Protein 6VC5 (pdb70)

Radius of gyration: 18.64 Å; Cα contacts (8 Å, |Δi|>4): 597; chains: 1; bounding box: 45×49×46 Å

Nearest PDB structures (foldseek):
  6vc5-assembly1_A  TM=1.003E+00  e=6.326E-63  Komagataeibacter sucrofermentans
  1wzz-assembly1_A  TM=9.875E-01  e=2.042E-48  Komagataeibacter xylinus
  5czl-assembly1_A  TM=9.657E-01  e=2.076E-29  Raoultella ornithinolytica
  5gy3-assembly1_A  TM=9.559E-01  e=5.894E-28  Klebsiella pneumoniae
  3vw5-assembly3_C  TM=6.347E-01  e=3.634E-05  Ruminococcus albus

Secondary structure (DSSP, 8-state):
-HHHHHHHHHHHHB-TTS-B--GGGTTEEEHHHHHHHHHHHHHHT-HHHHHHHHHHHHHHTB-SSSS-BBSEEETTSSSTT----B-HHHHHHHHHHHHHHHHHTT-HHHHHHHHHHHHHHHHHSEEEETTEEEE-S-SSSSB-SSEEEE-GGG--HHHHHHHHHHH--HHHHHHHHHHHHHHHHS-BTTTTB--SSEEEETTT--EEEPTTS-SEE-TTTTHHHHHHHHTT---HHHHHHHHHHHHHH-TT--BS-EETTT--B-SSBPPHHHHHHHHHTT-TT-----GGG-SSHHHHHHHHHHHHHH-TT-----

Foldseek 3Di:
DLLVQLVLLCVQANDLQQFGAWPVRRFKGFLQRLLLQLQSCLVNVPVSNNVNNVVVQCVPFADPPAGFGQTMQGHPDVVRSPGNKGFLLSLLSNLVSLLSNCQVVVPVVSPVSSLRSLVCQLVQQWDDAPPAIEGARINPDADDPWKGKHQLLSPLPVSLVVNCVSPVDCVSVRHNVRSLVCQQPQFFAPLRAHWRMKMATRVPRDIDQDPDDQQKCALRRLNNLVSCLLNVNQDPVNLVSLQVQDAVQALVAAFRIARRPPGDTDPHGHWQLSLLSSCSRHYPHHPHDGLVPGPTDSSSSSSSSSVVSVPPVVDDRD

Organism: NCBI:txid1053551

InterPro domains:
  IPR002037 Glycoside hydrolase, family 8 [PF01270] (20-335)
  IPR002037 Glycoside hydrolase, family 8 [PR00735] (53-66)
  IPR002037 Glycoside hydrolase, family 8 [PR00735] (111-129)
  IPR002037 Glycoside hydrolase, family 8 [PR00735] (175-192)
  IPR002037 Glycoside hydrolase, family 8 [PR00735] (215-226)
  IPR002037 Glycoside hydrolase, family 8 [PR00735] (241-250)
  IPR002037 Glycoside hydrolase, family 8 [PR00735] (322-336)
  IPR008928 Six-hairpin glycosidase superfamily [SSF48208] (24-336)
  IPR012341 Six-hairpin glycosidase-like superfamily [G3DSA:1.50.10.10] (18-338)

Solvent-accessible surface area: 13271 Å² total; per-residue (Å²): 76,32,50,105,15,4,37,46,0,87,124,85,4,45,72,118,90,0,19,3,22,37,98,74,58,81,29,26,1,55,1,51,5,0,0,3,0,0,0,0,0,0,8,22,32,29,55,80,6,0,68,55,0,4,64,24,0,109,98,49,3,50,42,209,142,42,13,3,0,2,77,65,43,52,64,79,84,192,84,45,13,50,72,123,30,5,18,0,10,0,0,0,1,0,0,1,0,0,0,28,0,3,45,80,42,176,74,84,67,5,31,84,34,0,62,73,0,0,39,25,0,18,153,72,6,20,77,89,3,59,91,17,12,0,2,13,2,3,67,105,68,30,71,80,164,51,44,0,16,0,1,2,7,30,3,0,0,9,0,0,66,19,0,82,74,42,67,52,59,73,80,2,71,96,0,20,31,14,0,58,103,0,3,48,123,0,38,43,42,124,46,108,1,0,1,10,26,0,14,0,46,47,123,99,43,60,28,54,26,5,187,73,90,74,44,66,4,9,80,41,0,0,18,3,0,0,4,2,34,34,6,170,34,33,66,116,111,9,73,39,16,5,23,140,3,2,69,116,48,23,53,108,34,8,5,0,37,1,22,10,93,106,20,48,65,0,123,113,80,20,22,42,0,3,55,0,0,0,20,41,1,33,10,75,108,72,162,8,25,42,1,86,137,18,87,69,36,52,0,0,1,0,3,0,0,0,8,11,21,80,36,141,73,92,86,161,42,118

Structure (mmCIF, N/CA/C/O backbone):
data_6VC5
#
_entry.id   6VC5
#
_cell.length_a   120.520
_cell.length_b   120.520
_cell.length_c   47.588
_cell.angle_alpha   90.000
_cell.angle_beta   90.000
_cell.angle_gamma   90.000
#
_symmetry.space_group_name_H-M   'I 4'
#
loop_
_entity.id
_entity.type
_entity.pdbx_description
1 polymer Endoglucanase
2 non-polymer GLYCEROL
3 water water
#
loop_
_atom_site.group_PDB
_atom_site.id
_atom_site.type_symbol
_atom_site.label_atom_id
_atom_site.label_alt_id
_atom_site.label_comp_id
_atom_site.label_asym_id
_atom_site.label_entity_id
_atom_site.label_seq_id
_atom_site.pdbx_PDB_ins_code
_atom_site.Cartn_x
_atom_site.Cartn_y
_atom_site.Cartn_z
_atom_site.occupancy
_atom_site.B_iso_or_equiv
_atom_site.auth_seq_id
_atom_site.auth_comp_id
_atom_site.auth_asym_id
_atom_site.auth_atom_id
_atom_site.pdbx_PDB_model_num
ATOM 1 N N . ALA A 1 3 ? 27.899 3.635 42.191 1.00 30.48 0 ALA A N 1
ATOM 2 C CA . ALA A 1 3 ? 27.897 2.438 41.352 1.00 28.56 0 ALA A CA 1
ATOM 3 C C . ALA A 1 3 ? 27.124 2.695 40.060 1.00 26.48 0 ALA A C 1
ATOM 4 O O . ALA A 1 3 ? 26.079 3.349 40.067 1.00 28.65 0 ALA A O 1
ATOM 6 N N . ILE A 1 4 ? 27.643 2.167 38.950 1.00 24.04 1 ILE A N 1
ATOM 7 C CA . ILE A 1 4 ? 27.202 2.628 37.633 1.00 21.26 1 ILE A CA 1
ATOM 8 C C . ILE A 1 4 ? 25.734 2.303 37.391 1.00 20.47 1 ILE A C 1
ATOM 9 O O . ILE A 1 4 ? 24.984 3.131 36.861 1.00 20.68 1 ILE A O 1
ATOM 14 N N . ALA A 1 5 ? 25.301 1.097 37.758 1.00 19.82 2 ALA A N 1
ATOM 15 C CA . ALA A 1 5 ? 23.908 0.737 37.521 1.00 20.67 2 ALA A CA 1
ATOM 16 C C . ALA A 1 5 ? 22.957 1.682 38.252 1.00 19.12 2 ALA A C 1
ATOM 17 O O . ALA A 1 5 ? 21.902 2.052 37.720 1.00 18.70 2 ALA A O 1
ATOM 19 N N . GLN A 1 6 ? 23.317 2.107 39.464 1.00 19.70 3 GLN A N 1
ATOM 20 C CA . GLN A 1 6 ? 22.422 2.995 40.199 1.00 20.91 3 GLN A CA 1
ATOM 21 C C . GLN A 1 6 ? 22.436 4.409 39.631 1.00 19.26 3 GLN A C 1
ATOM 22 O O . GLN A 1 6 ? 21.395 5.077 39.597 1.00 20.61 3 GLN A O 1
ATOM 28 N N . GLN A 1 7 ? 23.602 4.887 39.187 1.00 16.99 4 GLN A N 1
ATOM 29 C CA . GLN A 1 7 ? 23.651 6.203 38.554 1.00 16.64 4 GLN A CA 1
ATOM 30 C C . GLN A 1 7 ? 22.928 6.201 37.208 1.00 14.04 4 GLN A C 1
ATOM 31 O O . GLN A 1 7 ? 22.236 7.171 36.869 1.00 13.92 4 GLN A O 1
ATOM 37 N N . TRP A 1 8 ? 23.070 5.121 36.429 1.00 12.17 5 TRP A N 1
ATOM 38 C CA . TRP A 1 8 ? 22.322 5.017 35.178 1.00 11.80 5 TRP A CA 1
ATOM 39 C C . TRP A 1 8 ? 20.816 5.058 35.421 1.00 13.60 5 TRP A C 1
ATOM 40 O O . TRP A 1 8 ? 20.080 5.707 34.672 1.00 15.64 5 TRP A O 1
ATOM 51 N N . ALA A 1 9 ? 20.341 4.393 36.478 1.00 14.51 6 ALA A N 1
ATOM 52 C CA . ALA A 1 9 ? 18.908 4.403 36.768 1.00 15.24 6 ALA A CA 1
ATOM 53 C C . ALA A 1 9 ? 18.382 5.823 36.969 1.00 15.44 6 ALA A C 1
ATOM 54 O O . ALA A 1 9 ? 17.267 6.147 36.542 1.00 15.10 6 ALA A O 1
ATOM 56 N N . ILE A 1 10 ? 19.166 6.683 37.621 1.00 13.95 7 ILE A N 1
ATOM 57 C CA . ILE A 1 10 ? 18.782 8.085 37.773 1.00 14.20 7 ILE A CA 1
ATOM 58 C C . ILE A 1 10 ? 18.781 8.800 36.425 1.00 12.96 7 ILE A C 1
ATOM 59 O O . ILE A 1 10 ? 17.826 9.513 36.084 1.00 14.57 7 ILE A O 1
ATOM 64 N N . PHE A 1 11 ? 19.871 8.656 35.655 1.00 12.63 8 PHE A N 1
ATOM 65 C CA . PHE A 1 11 ? 19.939 9.265 34.329 1.00 11.09 8 PHE A CA 1
ATOM 66 C C . PHE A 1 11 ? 18.766 8.816 33.473 1.00 11.13 8 PHE A C 1
ATOM 67 O O . PHE A 1 11 ? 18.093 9.638 32.837 1.00 12.86 8 PHE A O 1
ATOM 75 N N . ARG A 1 12 ? 18.496 7.511 33.479 1.00 10.60 9 ARG A N 1
ATOM 76 C CA . ARG A 1 12 ? 17.427 6.952 32.658 1.00 12.08 9 ARG A CA 1
ATOM 77 C C . ARG A 1 12 ? 16.069 7.509 33.065 1.00 12.96 9 ARG A C 1
ATOM 78 O O . ARG A 1 12 ? 15.243 7.851 32.207 1.00 13.29 9 ARG A O 1
ATOM 86 N N . ASP A 1 13 ? 15.820 7.617 34.370 1.00 14.67 10 ASP A N 1
ATOM 87 C CA . ASP A 1 13 ? 14.539 8.149 34.827 1.00 16.29 10 ASP A CA 1
ATOM 88 C C . ASP A 1 13 ? 14.324 9.577 34.331 1.00 17.03 10 ASP A C 1
ATOM 89 O O . ASP A 1 13 ? 13.194 9.967 34.010 1.00 18.10 10 ASP A O 1
ATOM 94 N N . LYS A 1 14 ? 15.399 10.367 34.246 1.00 15.69 11 LYS A N 1
ATOM 95 C CA . LYS A 1 14 ? 15.268 11.781 33.909 1.00 15.63 11 LYS A CA 1
ATOM 96 C C . LYS A 1 14 ? 15.191 12.019 32.402 1.00 14.33 11 LYS A C 1
ATOM 97 O O . LYS A 1 14 ? 14.421 12.877 31.951 1.00 15.80 11 LYS A O 1
ATOM 103 N N . TYR A 1 15 ? 15.967 11.273 31.604 1.00 12.58 12 TYR A N 1
ATOM 104 C CA . TYR A 1 15 ? 16.201 11.650 30.218 1.00 12.04 12 TYR A CA 1
ATOM 105 C C . TYR A 1 15 ? 15.848 10.595 29.185 1.00 10.77 12 TYR A C 1
ATOM 106 O O . TYR A 1 15 ? 15.836 10.924 27.993 1.00 12.36 12 TYR A O 1
ATOM 115 N N . PHE A 1 16 ? 15.574 9.356 29.586 1.00 11.84 13 PHE A N 1
ATOM 116 C CA . PHE A 1 16 ? 15.248 8.283 28.655 1.00 11.76 13 PHE A CA 1
ATOM 117 C C . PHE A 1 16 ? 13.742 8.207 28.424 1.00 10.59 13 PHE A C 1
ATOM 118 O O . PHE A 1 16 ? 12.944 8.317 29.361 1.00 12.31 13 PHE A O 1
ATOM 126 N N . HIS A 1 17 ? 13.358 8.007 27.166 1.00 11.25 14 HIS A N 1
ATOM 127 C CA . HIS A 1 17 ? 11.972 7.799 26.791 1.00 13.72 14 HIS A CA 1
ATOM 128 C C . HIS A 1 17 ? 11.800 6.419 26.163 1.00 13.93 14 HIS A C 1
ATOM 129 O O . HIS A 1 17 ? 12.735 5.883 25.550 1.00 12.98 14 HIS A O 1
ATOM 136 N N . PRO A 1 18 ? 10.617 5.815 26.310 1.00 14.63 15 PRO A N 1
ATOM 137 C CA . PRO A 1 18 ? 10.438 4.416 25.883 1.00 14.73 15 PRO A CA 1
ATOM 138 C C . PRO A 1 18 ? 10.659 4.167 24.400 1.00 15.04 15 PRO A C 1
ATOM 139 O O . PRO A 1 18 ? 10.936 3.019 24.026 1.00 17.06 15 PRO A O 1
ATOM 143 N N . ASN A 1 19 ? 10.537 5.185 23.542 1.00 13.03 16 ASN A N 1
ATOM 144 C CA . ASN A 1 19 ? 10.857 5.014 22.127 1.00 11.68 16 ASN A CA 1
ATOM 145 C C . ASN A 1 19 ? 12.354 4.974 21.845 1.00 11.03 16 ASN A C 1
ATOM 146 O O . ASN A 1 19 ? 12.737 4.731 20.689 1.00 12.19 16 ASN A O 1
ATOM 151 N N . GLY A 1 20 ? 13.200 5.161 22.859 1.00 10.41 17 GLY A N 1
ATOM 152 C CA . GLY A 1 20 ? 14.631 5.127 22.660 1.00 9.88 17 GLY A CA 1
ATOM 153 C C . GLY A 1 20 ? 15.298 6.482 22.599 1.00 8.30 17 GLY A C 1
ATOM 154 O O . GLY A 1 20 ? 16.529 6.532 22.508 1.00 11.19 17 GLY A O 1
ATOM 155 N N . ARG A 1 21 ? 14.535 7.578 22.651 1.00 7.83 18 ARG A N 1
ATOM 156 C CA . ARG A 1 21 ? 15.129 8.908 22.581 1.00 8.84 18 ARG A CA 1
ATOM 157 C C . ARG A 1 21 ? 15.723 9.317 23.923 1.00 9.32 18 ARG A C 1
ATOM 158 O O . ARG A 1 21 ? 15.151 9.064 24.986 1.00 9.13 18 ARG A O 1
ATOM 166 N N . ILE A 1 22 ? 16.880 9.963 23.863 1.00 8.62 19 ILE A N 1
ATOM 167 C CA . ILE A 1 22 ? 17.459 10.652 25.009 1.00 7.63 19 ILE A CA 1
ATOM 168 C C . ILE A 1 22 ? 17.165 12.128 24.794 1.00 8.36 19 ILE A C 1
ATOM 169 O O . ILE A 1 22 ? 17.486 12.673 23.731 1.00 9.80 19 ILE A O 1
ATOM 174 N N . ILE A 1 23 ? 16.517 12.770 25.770 1.00 8.28 20 ILE A N 1
ATOM 175 C CA . ILE A 1 23 ? 16.083 14.158 25.627 1.00 9.48 20 ILE A CA 1
ATOM 176 C C . ILE A 1 23 ? 16.413 14.919 26.904 1.00 11.25 20 ILE A C 1
ATOM 177 O O . ILE A 1 23 ? 16.031 14.496 27.999 1.00 12.08 20 ILE A O 1
ATOM 182 N N . ASP A 1 24 ? 17.119 16.039 26.755 1.00 12.44 21 ASP A N 1
ATOM 183 C CA . ASP A 1 24 ? 17.369 16.962 27.855 1.00 15.03 21 ASP A CA 1
ATOM 184 C C . ASP A 1 24 ? 16.082 17.707 28.171 1.00 17.51 21 ASP A C 1
ATOM 185 O O . ASP A 1 24 ? 15.490 18.336 27.290 1.00 18.23 21 ASP A O 1
ATOM 190 N N . THR A 1 25 ? 15.665 17.654 29.439 1.00 18.88 22 THR A N 1
ATOM 191 C CA . THR A 1 25 ? 14.410 18.287 29.836 1.00 21.93 22 THR A CA 1
ATOM 192 C C . THR A 1 25 ? 14.431 19.796 29.611 1.00 23.85 22 THR A C 1
ATOM 193 O O . THR A 1 25 ? 13.372 20.407 29.419 1.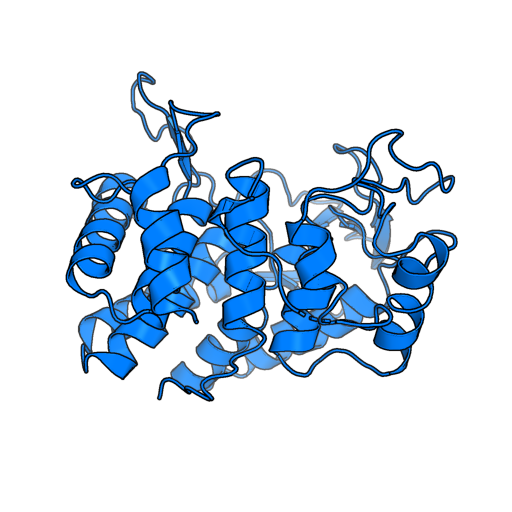00 24.59 22 THR A O 1
ATOM 197 N N . GLY A 1 26 ? 15.615 20.415 29.627 1.00 23.48 23 GLY A N 1
ATOM 198 C CA . GLY A 1 26 ? 15.740 21.843 29.392 1.00 24.49 23 GLY A CA 1
ATOM 199 C C . GLY A 1 26 ? 15.888 22.252 27.945 1.00 26.56 23 GLY A C 1
ATOM 200 O O . GLY A 1 26 ? 15.885 23.448 27.634 1.00 29.46 23 GLY A O 1
ATOM 201 N N . ASN A 1 27 ? 16.039 21.279 27.052 1.00 25.42 24 ASN A N 1
ATOM 202 C CA . ASN A 1 27 ? 16.084 21.492 25.615 1.00 26.62 24 ASN A CA 1
ATOM 203 C C . ASN A 1 27 ? 15.220 20.383 25.008 1.00 23.58 24 ASN A C 1
ATOM 204 O O . ASN A 1 27 ? 15.671 19.497 24.286 1.00 23.41 24 ASN A O 1
ATOM 209 N N . SER A 1 28 ? 13.929 20.431 25.342 1.00 21.90 25 SER A N 1
ATOM 210 C CA . SER A 1 28 ? 13.026 19.298 25.182 1.00 20.31 25 SER A CA 1
ATOM 211 C C . SER A 1 28 ? 12.664 19.000 23.732 1.00 21.80 25 SER A C 1
ATOM 212 O O . SER A 1 28 ? 12.010 17.981 23.477 1.00 22.84 25 SER A O 1
ATOM 215 N N . GLY A 1 29 ? 13.049 19.851 22.788 1.00 19.54 26 GLY A N 1
ATOM 216 C CA . GLY A 1 29 ? 12.636 19.632 21.416 1.00 18.14 26 GLY A CA 1
ATOM 217 C C . GLY A 1 29 ? 13.716 19.096 20.500 1.00 18.83 26 GLY A C 1
ATOM 218 O O . GLY A 1 29 ? 13.649 19.312 19.286 1.00 18.88 26 GLY A O 1
ATOM 219 N N . GLU A 1 30 ? 14.703 18.414 21.050 1.00 16.32 27 GLU A N 1
ATOM 220 C CA . GLU A 1 30 ? 15.747 17.811 20.234 1.00 16.44 27 GLU A CA 1
ATOM 221 C C . GLU A 1 30 ? 16.391 16.578 20.844 1.00 13.66 27 GLU A C 1
ATOM 222 O O . GLU A 1 30 ? 16.428 16.417 22.007 1.00 13.63 27 GLU A O 1
ATOM 228 N N . SER A 1 31 ? 16.891 15.739 19.971 1.00 8.78 28 SER A N 1
ATOM 229 C CA . SER A 1 31 ? 17.785 14.653 20.351 1.00 8.71 28 SER A CA 1
ATOM 230 C C . SER A 1 31 ? 19.001 14.743 19.447 1.00 7.74 28 SER A C 1
ATOM 231 O O . SER A 1 31 ? 18.901 15.182 18.300 1.00 9.47 28 SER A O 1
ATOM 234 N N . HIS A 1 32 ? 20.161 14.360 19.972 1.00 8.80 29 HIS A N 1
ATOM 235 C CA . HIS A 1 32 ? 21.446 14.535 19.292 1.00 9.03 29 HIS A CA 1
ATOM 236 C C . HIS A 1 32 ? 22.140 13.197 19.150 1.00 9.33 29 HIS A C 1
ATOM 237 O O . HIS A 1 32 ? 21.896 12.305 19.927 1.00 7.99 29 HIS A O 1
ATOM 244 N N . SER A 1 33 ? 23.022 13.070 18.171 1.00 7.09 30 SER A N 1
ATOM 245 C CA . SER A 1 33 ? 23.804 11.836 18.081 1.00 6.46 30 SER A CA 1
ATOM 246 C C . SER A 1 33 ? 24.671 11.642 19.321 1.00 8.19 30 SER A C 1
ATOM 247 O O . SER A 1 33 ? 24.856 10.513 19.780 1.00 8.51 30 SER A O 1
ATOM 250 N N . GLU A 1 34 ? 25.191 12.730 19.896 1.00 7.49 31 GLU A N 1
ATOM 251 C CA . GLU A 1 34 ? 25.986 12.609 21.110 1.00 8.49 31 GLU A CA 1
ATOM 252 C C . GLU A 1 34 ? 25.131 12.088 22.261 1.00 8.30 31 GLU A C 1
ATOM 253 O O . GLU A 1 34 ? 25.573 11.239 23.040 1.00 9.13 31 GLU A O 1
ATOM 259 N N . GLY A 1 35 ? 23.889 12.561 22.356 1.00 7.22 32 GLY A N 1
ATOM 260 C CA . GLY A 1 35 ? 23.005 12.106 23.420 1.00 6.93 32 GLY A CA 1
ATOM 261 C C . GLY A 1 35 ? 22.588 10.653 23.277 1.00 6.47 32 GLY A C 1
ATOM 262 O O . GLY A 1 35 ? 22.515 9.920 24.263 1.00 6.21 32 GLY A O 1
ATOM 263 N N . GLN A 1 36 ? 22.269 10.225 22.056 1.00 6.48 33 GLN A N 1
ATOM 264 C CA . GLN A 1 36 ? 21.981 8.806 21.858 1.00 6.13 33 GLN A CA 1
ATOM 265 C C . GLN A 1 36 ? 23.220 7.976 22.184 1.00 7.55 33 GLN A C 1
ATOM 266 O O . GLN A 1 36 ? 23.132 6.901 22.803 1.00 7.18 33 GLN A O 1
ATOM 272 N N . GLY A 1 37 ? 24.395 8.502 21.824 1.00 7.60 34 GLY A N 1
ATOM 273 C CA . GLY A 1 37 ? 25.631 7.813 22.133 1.00 8.36 34 GLY A CA 1
ATOM 274 C C . GLY A 1 37 ? 25.857 7.658 23.622 1.00 7.36 34 GLY A C 1
ATOM 275 O O . GLY A 1 37 ? 26.286 6.597 24.082 1.00 8.56 34 GLY A O 1
ATOM 276 N N . TYR A 1 38 ? 25.568 8.710 24.396 1.00 7.25 35 TYR A N 1
ATOM 277 C CA . TYR A 1 38 ? 25.670 8.600 25.849 1.00 7.70 35 TYR A CA 1
ATOM 278 C C . TYR A 1 38 ? 24.689 7.570 26.392 1.00 8.24 35 TYR A C 1
ATOM 279 O O . TYR A 1 38 ? 25.036 6.769 27.267 1.00 9.03 35 TYR A O 1
ATOM 288 N N . GLY A 1 39 ? 23.442 7.602 25.913 1.00 8.14 36 GLY A N 1
ATOM 289 C CA . GLY A 1 39 ? 22.465 6.631 26.378 1.00 9.60 36 GLY A CA 1
ATOM 290 C C . GLY A 1 39 ? 22.904 5.208 26.098 1.00 14.37 36 GLY A C 1
ATOM 291 O O . GLY A 1 39 ? 22.793 4.329 26.958 1.00 11.00 36 GLY A O 1
ATOM 292 N N . MET A 1 40 ? 23.443 4.977 24.897 1.00 19.80 37 MET A N 1
ATOM 293 C CA . MET A 1 40 ? 23.941 3.655 24.534 1.00 22.02 37 MET A CA 1
ATOM 294 C C . MET A 1 40 ? 25.158 3.269 25.374 1.00 21.49 37 MET A C 1
ATOM 295 O O . MET A 1 40 ? 25.257 2.139 25.873 1.00 19.41 37 MET A O 1
ATOM 300 N N . LEU A 1 41 ? 26.091 4.208 25.561 1.00 11.64 38 LEU A N 1
ATOM 301 C CA . LEU A 1 41 ? 27.295 3.891 26.327 1.00 9.60 38 LEU A CA 1
ATOM 302 C C . LEU A 1 41 ? 26.962 3.593 27.787 1.00 8.79 38 LEU A C 1
ATOM 303 O O . LEU A 1 41 ? 27.499 2.645 28.381 1.00 8.84 38 LEU A O 1
ATOM 308 N N . PHE A 1 42 ? 26.110 4.427 28.401 1.00 6.85 39 PHE A N 1
ATOM 309 C CA . PHE A 1 42 ? 25.782 4.243 29.814 1.00 6.60 39 PHE A CA 1
ATOM 310 C C . PHE A 1 42 ? 24.979 2.963 30.041 1.00 7.38 39 PHE A C 1
ATOM 311 O O . PHE A 1 42 ? 25.204 2.249 31.027 1.00 9.28 39 PHE A O 1
ATOM 319 N N . SER A 1 43 ? 24.018 2.669 29.155 1.00 7.70 40 SER A N 1
ATOM 320 C CA . SER A 1 43 ? 23.228 1.450 29.290 1.00 8.30 40 SER A CA 1
ATOM 321 C C . SER A 1 43 ? 24.071 0.202 29.049 1.00 9.10 40 SER A C 1
ATOM 322 O O . SER A 1 43 ? 23.873 -0.815 29.722 1.00 10.22 40 SER A O 1
ATOM 325 N N . ALA A 1 44 ? 25.023 0.261 28.112 1.00 9.21 41 ALA A N 1
ATOM 326 C CA . ALA A 1 44 ? 25.937 -0.871 27.929 1.00 9.90 41 ALA A CA 1
ATOM 327 C C . ALA A 1 44 ? 26.801 -1.089 29.168 1.00 10.56 41 ALA A C 1
ATOM 328 O O . ALA A 1 44 ? 26.974 -2.224 29.626 1.00 12.13 41 ALA A O 1
ATOM 330 N N . ALA A 1 45 ? 27.370 -0.008 29.716 1.00 10.07 42 ALA A N 1
ATOM 331 C CA . ALA A 1 45 ? 28.198 -0.121 30.918 1.00 10.81 42 ALA A CA 1
ATOM 332 C C . ALA A 1 45 ? 27.392 -0.635 32.108 1.00 11.75 42 ALA A C 1
ATOM 333 O O . ALA A 1 45 ? 27.896 -1.422 32.920 1.00 13.97 42 ALA A O 1
ATOM 335 N N . ALA A 1 46 ? 26.143 -0.190 32.240 1.00 11.43 43 ALA A N 1
ATOM 336 C CA . ALA A 1 46 ? 25.280 -0.590 33.344 1.00 12.90 43 ALA A CA 1
ATOM 337 C C . ALA A 1 46 ? 24.642 -1.962 33.152 1.00 13.75 43 ALA A C 1
ATOM 338 O O . ALA A 1 46 ? 24.092 -2.508 34.114 1.00 15.56 43 ALA A O 1
ATOM 340 N N . GLY A 1 47 ? 24.695 -2.526 31.950 1.00 13.20 44 GLY A N 1
ATOM 341 C CA . GLY A 1 47 ? 24.083 -3.818 31.694 1.00 13.98 44 GLY A CA 1
ATOM 342 C C . GLY A 1 47 ? 22.589 -3.791 31.461 1.00 14.67 44 GLY A C 1
ATOM 343 O O . GLY A 1 47 ? 21.913 -4.788 31.722 1.00 17.94 44 GLY A O 1
ATOM 344 N N . ASP A 1 48 ? 22.051 -2.678 30.963 1.00 12.36 45 ASP A N 1
ATOM 345 C CA . ASP A 1 48 ? 20.609 -2.520 30.741 1.00 11.13 45 ASP A CA 1
ATOM 346 C C . ASP A 1 48 ? 20.334 -2.740 29.254 1.00 11.52 45 ASP A C 1
ATOM 347 O O . ASP A 1 48 ? 20.257 -1.800 28.451 1.00 11.34 45 ASP A O 1
ATOM 352 N N . GLN A 1 49 ? 20.185 -4.015 28.880 1.00 12.05 46 GLN A N 1
ATOM 353 C CA . GLN A 1 49 ? 20.052 -4.338 27.463 1.00 12.24 46 GLN A CA 1
ATOM 354 C C . GLN A 1 49 ? 18.724 -3.863 26.878 1.00 11.57 46 GLN A C 1
ATOM 355 O O . GLN A 1 49 ? 18.674 -3.460 25.709 1.00 12.13 46 GLN A O 1
ATOM 361 N N . ALA A 1 50 ? 17.640 -3.917 27.654 1.00 13.42 47 ALA A N 1
ATOM 362 C CA . ALA A 1 50 ? 16.354 -3.463 27.135 1.00 14.20 47 ALA A CA 1
ATOM 363 C C . ALA A 1 50 ? 16.416 -1.996 26.737 1.00 13.23 47 ALA A C 1
ATOM 364 O O . ALA A 1 50 ? 15.857 -1.597 25.706 1.00 13.63 47 ALA A O 1
ATOM 366 N N . ALA A 1 51 ? 17.110 -1.181 27.530 1.00 11.58 48 ALA A N 1
ATOM 367 C CA . ALA A 1 51 ? 17.269 0.220 27.166 1.00 9.36 48 ALA A CA 1
ATOM 368 C C . ALA A 1 51 ? 18.203 0.374 25.974 1.00 8.74 48 ALA A C 1
ATOM 369 O O . ALA A 1 51 ? 17.890 1.107 25.028 1.00 9.47 48 ALA A O 1
ATOM 371 N N . PHE A 1 52 ? 19.361 -0.304 26.008 1.00 7.85 49 PHE A N 1
ATOM 372 C CA . PHE A 1 52 ? 20.332 -0.183 24.924 1.00 7.38 49 PHE A CA 1
ATOM 373 C C . PHE A 1 52 ? 19.673 -0.463 23.583 1.00 7.71 49 PHE A C 1
ATOM 374 O O . PHE A 1 52 ? 19.837 0.305 22.623 1.00 8.13 49 PHE A O 1
ATOM 382 N N . GLU A 1 53 ? 18.909 -1.560 23.516 1.00 9.97 50 GLU A N 1
ATOM 383 C CA . GLU A 1 53 ? 18.329 -2.025 22.258 1.00 12.87 50 GLU A CA 1
ATOM 384 C C . GLU A 1 53 ? 17.467 -0.949 21.608 1.00 11.98 50 GLU A C 1
ATOM 385 O O . GLU A 1 53 ? 17.593 -0.683 20.406 1.00 12.45 50 GLU A O 1
ATOM 391 N N . VAL A 1 54 ? 16.596 -0.302 22.394 1.00 10.86 51 VAL A N 1
ATOM 392 C CA . VAL A 1 54 ? 15.700 0.711 21.829 1.00 11.08 51 VAL A CA 1
ATOM 393 C C . VAL A 1 54 ? 16.433 2.022 21.528 1.00 8.94 51 VAL A C 1
ATOM 394 O O . VAL A 1 54 ? 16.088 2.718 20.567 1.00 8.27 51 VAL A O 1
ATOM 398 N N . ILE A 1 55 ? 17.435 2.396 22.336 1.00 6.78 52 ILE A N 1
ATOM 399 C CA . ILE A 1 55 ? 18.187 3.619 22.044 1.00 6.54 52 ILE A CA 1
ATOM 400 C C . ILE A 1 55 ? 18.944 3.482 20.725 1.00 7.09 52 ILE A C 1
ATOM 401 O O . ILE A 1 55 ? 18.937 4.391 19.888 1.00 8.71 52 ILE A O 1
ATOM 406 N N . TRP A 1 56 ? 19.573 2.328 20.504 1.00 6.96 53 TRP A N 1
ATOM 407 C CA . TRP A 1 56 ? 20.261 2.085 19.240 1.00 6.38 53 TRP A CA 1
ATOM 408 C C . TRP A 1 56 ? 19.293 2.017 18.056 1.00 6.63 53 TRP A C 1
ATOM 409 O O . TRP A 1 56 ? 19.546 2.626 17.014 1.00 7.88 53 TRP A O 1
ATOM 420 N N . VAL A 1 57 ? 18.184 1.282 18.184 1.00 7.00 54 VAL A N 1
ATOM 421 C CA . VAL A 1 57 ? 17.240 1.210 17.067 1.00 8.67 54 VAL A CA 1
ATOM 422 C C . VAL A 1 57 ? 16.723 2.600 16.702 1.00 8.62 54 VAL A C 1
ATOM 423 O O . VAL A 1 57 ? 16.608 2.942 15.516 1.00 8.69 54 VAL A O 1
ATOM 427 N N . TRP A 1 58 ? 16.440 3.441 17.704 1.00 7.25 55 TRP A N 1
ATOM 428 C CA . TRP A 1 58 ? 15.993 4.794 17.391 1.00 7.02 55 TRP A CA 1
ATOM 429 C C . TRP A 1 58 ? 17.071 5.571 16.641 1.00 7.13 55 TRP A C 1
ATOM 430 O O . TRP A 1 58 ? 16.788 6.229 15.627 1.00 6.46 55 TRP A O 1
ATOM 441 N N . ALA A 1 59 ? 18.319 5.499 17.113 1.00 7.26 56 ALA A N 1
ATOM 442 C CA . ALA A 1 59 ? 19.392 6.251 16.462 1.00 8.00 56 ALA A CA 1
ATOM 443 C C . ALA A 1 59 ? 19.641 5.748 15.043 1.00 8.36 56 ALA A C 1
ATOM 444 O O . ALA A 1 59 ? 19.864 6.542 14.121 1.00 9.78 56 ALA A O 1
ATOM 446 N N . ARG A 1 60 ? 19.650 4.426 14.854 1.00 6.32 57 ARG A N 1
ATOM 447 C CA . ARG A 1 60 ? 19.881 3.878 13.522 1.00 7.01 57 ARG A CA 1
ATOM 448 C C . ARG A 1 60 ? 18.766 4.284 12.570 1.00 9.71 57 ARG A C 1
ATOM 449 O O . ARG A 1 60 ? 19.024 4.690 11.428 1.00 11.42 57 ARG A O 1
ATOM 457 N N . THR A 1 61 ? 17.518 4.215 13.041 1.00 8.62 58 THR A N 1
ATOM 458 C CA . THR A 1 61 ? 16.359 4.500 12.204 1.00 9.25 58 THR A CA 1
ATOM 459 C C . THR A 1 61 ? 16.278 5.973 11.830 1.00 9.02 58 THR A C 1
ATOM 460 O O . THR A 1 61 ? 15.957 6.309 10.685 1.00 12.07 58 THR A O 1
ATOM 464 N N . ASN A 1 62 ? 16.573 6.866 12.772 1.00 6.41 59 ASN A N 1
ATOM 465 C CA . ASN A 1 62 ? 16.279 8.278 12.572 1.00 7.91 59 ASN A CA 1
ATOM 466 C C . ASN A 1 62 ? 17.486 9.134 12.232 1.00 7.85 59 ASN A C 1
ATOM 467 O O . ASN A 1 62 ? 17.313 10.172 11.574 1.00 9.87 59 ASN A O 1
ATOM 472 N N . LEU A 1 63 ? 18.689 8.748 12.661 1.00 6.97 60 LEU A N 1
ATOM 473 C CA . LEU A 1 63 ? 19.876 9.576 12.482 1.00 5.84 60 LEU A CA 1
ATOM 474 C C . LEU A 1 63 ? 20.915 9.000 11.533 1.00 7.52 60 LEU A C 1
ATOM 475 O O . LEU A 1 63 ? 21.635 9.773 10.905 1.00 7.95 60 LEU A O 1
ATOM 480 N N . GLN A 1 64 ? 21.042 7.677 11.414 1.00 7.89 61 GLN A N 1
ATOM 481 C CA . GLN A 1 64 ? 22.125 7.141 10.593 1.00 6.82 61 GLN A CA 1
ATOM 482 C C . GLN A 1 64 ? 21.919 7.461 9.116 1.00 7.36 61 GLN A C 1
ATOM 483 O O . GLN A 1 64 ? 20.796 7.408 8.597 1.00 9.24 61 GLN A O 1
ATOM 489 N N . HIS A 1 65 ? 23.015 7.816 8.441 1.00 6.92 62 HIS A N 1
ATOM 490 C CA . HIS A 1 65 ? 22.956 8.174 7.031 1.00 9.38 62 HIS A CA 1
ATOM 491 C C . HIS A 1 65 ? 22.585 6.976 6.169 1.00 12.93 62 HIS A C 1
ATOM 492 O O . HIS A 1 65 ? 22.741 5.816 6.554 1.00 14.22 62 HIS A O 1
ATOM 499 N N . LYS A 1 66 ? 22.093 7.296 4.975 1.00 16.61 63 LYS A N 1
ATOM 500 C CA . LYS A 1 66 ? 21.740 6.326 3.947 1.00 19.12 63 LYS A CA 1
ATOM 501 C C . LYS A 1 66 ? 22.983 5.822 3.219 1.00 19.54 63 LYS A C 1
ATOM 502 O O . LYS A 1 66 ? 23.125 4.617 2.981 1.00 23.10 63 LYS A O 1
ATOM 508 N N . ASP A 1 67 ? 23.899 6.733 2.884 1.00 20.15 64 ASP A N 1
ATOM 509 C CA . ASP A 1 67 ? 25.036 6.468 2.012 1.00 22.29 64 ASP A CA 1
ATOM 510 C C . ASP A 1 67 ? 26.335 6.209 2.765 1.00 18.80 64 ASP A C 1
ATOM 511 O O . ASP A 1 67 ? 27.337 5.842 2.136 1.00 20.84 64 ASP A O 1
ATOM 516 N N . ASP A 1 68 ? 26.359 6.421 4.077 1.00 15.52 65 ASP A N 1
ATOM 517 C CA . ASP A 1 68 ? 27.504 6.047 4.900 1.00 14.52 65 ASP A CA 1
ATOM 518 C C . ASP A 1 68 ? 26.983 5.713 6.295 1.00 12.27 65 ASP A C 1
ATOM 519 O O . ASP A 1 68 ? 25.784 5.814 6.571 1.00 12.45 65 ASP A O 1
ATOM 524 N N . ALA A 1 69 ? 27.891 5.309 7.183 1.00 9.13 66 ALA A N 1
ATOM 525 C CA . ALA A 1 69 ? 27.487 4.845 8.504 1.00 8.18 66 ALA A CA 1
ATOM 526 C C . ALA A 1 69 ? 27.539 5.934 9.572 1.00 8.81 66 ALA A C 1
ATOM 527 O O . ALA A 1 69 ? 27.262 5.649 10.738 1.00 10.19 66 ALA A O 1
ATOM 529 N N . LEU A 1 70 ? 27.866 7.171 9.204 1.00 7.95 67 LEU A N 1
ATOM 530 C CA . LEU A 1 70 ? 27.872 8.257 10.176 1.00 7.73 67 LEU A CA 1
ATOM 531 C C . LEU A 1 70 ? 26.439 8.714 10.456 1.00 6.74 67 LEU A C 1
ATOM 532 O O . LEU A 1 70 ? 25.480 8.243 9.837 1.00 7.71 67 LEU A O 1
ATOM 537 N N . PHE A 1 71 ? 26.294 9.673 11.375 1.00 6.89 68 PHE A N 1
ATOM 538 C CA . PHE A 1 71 ? 24.992 10.049 11.920 1.00 4.91 68 PHE A CA 1
ATOM 539 C C . PHE A 1 71 ? 24.746 11.535 11.745 1.00 5.59 68 PHE A C 1
ATOM 540 O O . PHE A 1 71 ? 25.612 12.358 12.056 1.00 7.89 68 PHE A O 1
ATOM 548 N N . SER A 1 72 ? 23.555 11.881 11.275 1.00 6.54 69 SER A N 1
ATOM 549 C CA . SER A 1 72 ? 23.144 13.275 11.342 1.00 6.74 69 SER A CA 1
ATOM 550 C C . SER A 1 72 ? 23.126 13.714 12.801 1.00 6.94 69 SER A C 1
ATOM 551 O O . SER A 1 72 ? 22.741 12.952 13.686 1.00 7.74 69 SER A O 1
ATOM 554 N N . TRP A 1 73 ? 23.562 14.948 13.059 1.00 5.14 70 TRP A N 1
ATOM 555 C CA . TRP A 1 73 ? 23.854 15.316 14.442 1.00 6.00 70 TRP A CA 1
ATOM 556 C C . TRP A 1 73 ? 22.598 15.548 15.282 1.00 6.42 70 TRP A C 1
ATOM 557 O O . TRP A 1 73 ? 22.657 15.406 16.510 1.00 8.00 70 TRP A O 1
ATOM 568 N N . ARG A 1 74 ? 21.469 15.893 14.662 1.00 6.53 71 ARG A N 1
ATOM 569 C CA . ARG A 1 74 ? 20.309 16.332 15.426 1.00 7.74 71 ARG A CA 1
ATOM 570 C C . ARG A 1 74 ? 18.992 15.915 14.784 1.00 7.30 71 ARG A C 1
ATOM 571 O O . ARG A 1 74 ? 18.839 15.936 13.557 1.00 8.07 71 ARG A O 1
ATOM 579 N N . TYR A 1 75 ? 18.039 15.562 15.643 1.00 6.21 72 TYR A N 1
ATOM 580 C CA . TYR A 1 75 ? 16.625 15.440 15.311 1.00 6.33 72 TYR A CA 1
ATOM 581 C C . TYR A 1 75 ? 15.910 16.597 15.997 1.00 8.11 72 TYR A C 1
ATOM 582 O O . TYR A 1 75 ? 15.974 16.724 17.227 1.00 8.20 72 TYR A O 1
ATOM 591 N N . LEU A 1 76 ? 15.226 17.427 15.208 1.00 8.28 73 LEU A N 1
ATOM 592 C CA . LEU A 1 76 ? 14.582 18.652 15.695 1.00 11.39 73 LEU A CA 1
ATOM 593 C C . LEU A 1 76 ? 13.068 18.473 15.618 1.00 13.97 73 LEU A C 1
ATOM 594 O O . LEU A 1 76 ? 12.493 18.483 14.522 1.00 13.39 73 LEU A O 1
ATOM 599 N N . ASP A 1 77 ? 12.423 18.315 16.777 1.00 15.08 74 ASP A N 1
ATOM 600 C CA . ASP A 1 77 ? 10.979 18.102 16.806 1.00 16.47 74 ASP A CA 1
ATOM 601 C C . ASP A 1 77 ? 10.255 19.247 16.110 1.00 16.75 74 ASP A C 1
ATOM 602 O O . ASP A 1 77 ? 10.561 20.422 16.328 1.00 17.48 74 ASP A O 1
ATOM 607 N N . GLY A 1 78 ? 9.282 18.897 15.273 1.00 15.31 75 GLY A N 1
ATOM 608 C CA . GLY A 1 78 ? 8.468 19.889 14.608 1.00 16.49 75 GLY A CA 1
ATOM 609 C C . GLY A 1 78 ? 9.082 20.502 13.373 1.00 16.56 75 GLY A C 1
ATOM 610 O O . GLY A 1 78 ? 8.375 21.202 12.634 1.00 18.67 75 GLY A O 1
ATOM 611 N N . HIS A 1 79 ? 10.368 20.281 13.121 1.00 15.86 76 HIS A N 1
ATOM 612 C CA . HIS A 1 79 ? 10.952 20.722 11.869 1.00 15.26 76 HIS A CA 1
ATOM 613 C C . HIS A 1 79 ? 10.524 19.760 10.765 1.00 15.50 76 HIS A C 1
ATOM 614 O O . HIS A 1 79 ? 10.320 18.565 10.999 1.00 17.56 76 HIS A O 1
ATOM 621 N N . LYS A 1 80 ? 10.321 20.274 9.566 1.00 17.68 77 LYS A N 1
ATOM 622 C CA . LYS A 1 80 ? 9.930 19.413 8.469 1.00 20.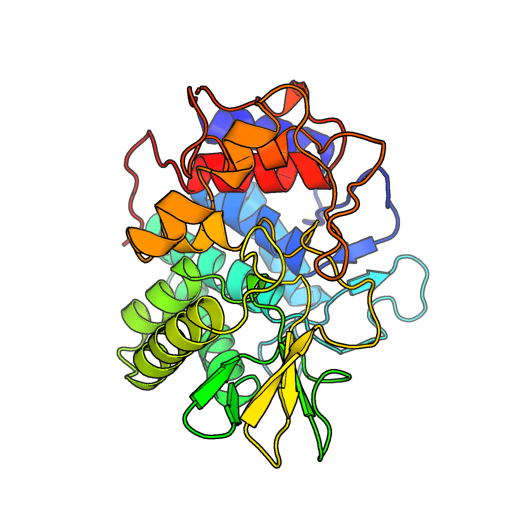68 77 LYS A CA 1
ATOM 623 C C . LYS A 1 80 ? 11.016 19.459 7.425 1.00 18.74 77 LYS A C 1
ATOM 624 O O . LYS A 1 80 ? 11.160 20.461 6.782 1.00 21.61 77 LYS A O 1
ATOM 630 N N . PRO A 1 81 ? 11.746 18.355 7.247 1.00 16.91 78 PRO A N 1
ATOM 631 C CA . PRO A 1 81 ? 11.663 17.143 8.078 1.00 15.94 78 PRO A CA 1
ATOM 632 C C . PRO A 1 81 ? 12.466 17.295 9.357 1.00 13.33 78 PRO A C 1
ATOM 633 O O . PRO A 1 81 ? 13.250 18.222 9.443 1.00 12.32 78 PRO A O 1
ATOM 637 N N . PRO A 1 82 ? 12.255 16.425 10.335 1.00 13.35 79 PRO A N 1
ATOM 638 C CA . PRO A 1 82 ? 13.000 16.624 11.595 1.00 11.64 79 PRO A CA 1
ATOM 639 C C . PRO A 1 82 ? 14.532 16.501 11.557 1.00 11.53 79 PRO A C 1
ATOM 640 O O . PRO A 1 82 ? 15.193 17.049 12.391 1.00 10.18 79 PRO A O 1
ATOM 644 N N . VAL A 1 83 ? 15.056 15.736 10.626 1.00 11.28 80 VAL A N 1
ATOM 645 C CA . VAL A 1 83 ? 16.499 15.577 10.468 1.00 10.32 80 VAL A CA 1
ATOM 646 C C . VAL A 1 83 ? 16.895 16.214 9.140 1.00 12.81 80 VAL A C 1
ATOM 647 O O . VAL A 1 83 ? 17.271 15.523 8.187 1.00 14.25 80 VAL A O 1
ATOM 651 N N . ALA A 1 84 ? 16.811 17.541 9.074 1.00 13.91 81 ALA A N 1
ATOM 652 C CA . ALA A 1 84 ? 17.051 18.254 7.827 1.00 14.30 81 ALA A CA 1
ATOM 653 C C . ALA A 1 84 ? 18.520 18.578 7.593 1.00 12.93 81 ALA A C 1
ATOM 654 O O . ALA A 1 84 ? 18.933 18.712 6.434 1.00 15.54 81 ALA A O 1
ATOM 656 N N . ASP A 1 85 ? 19.310 18.718 8.653 1.00 13.18 82 ASP A N 1
ATOM 657 C CA . ASP A 1 85 ? 20.740 18.987 8.540 1.00 11.94 82 ASP A CA 1
ATOM 658 C C . ASP A 1 85 ? 21.466 17.653 8.639 1.00 11.72 82 ASP A C 1
ATOM 659 O O . ASP A 1 85 ? 21.444 17.009 9.695 1.00 13.00 82 ASP A O 1
ATOM 664 N N . LYS A 1 86 ? 22.120 17.245 7.550 1.00 9.69 83 LYS A N 1
ATOM 665 C CA . LYS A 1 86 ? 22.783 15.946 7.525 1.00 9.93 83 LYS A CA 1
ATOM 666 C C . LYS A 1 86 ? 24.207 15.985 8.063 1.00 10.02 83 LYS A C 1
ATOM 667 O O . LYS A 1 86 ? 24.860 14.935 8.108 1.00 11.98 83 LYS A O 1
ATOM 673 N N . ASN A 1 87 ? 24.709 17.152 8.470 1.00 8.76 84 ASN A N 1
ATOM 674 C CA . ASN A 1 87 ? 26.054 17.226 9.029 1.00 7.59 84 ASN A CA 1
ATOM 675 C C . ASN A 1 87 ? 26.169 16.307 10.246 1.00 7.74 84 ASN A C 1
ATOM 676 O O . ASN A 1 87 ? 25.220 16.145 11.020 1.00 8.83 84 ASN A O 1
ATOM 681 N N . ASN A 1 88 ? 27.336 15.698 10.410 1.00 8.07 85 ASN A N 1
ATOM 682 C CA . ASN A 1 88 ? 27.605 14.813 11.531 1.00 7.20 85 ASN A CA 1
ATOM 683 C C . ASN A 1 88 ? 28.457 15.525 12.574 1.00 9.06 85 ASN A C 1
ATOM 684 O O . ASN A 1 88 ? 29.024 16.601 12.334 1.00 10.70 85 ASN A O 1
ATOM 689 N N . ALA A 1 89 ? 28.519 14.920 13.755 1.00 8.56 86 ALA A N 1
ATOM 690 C CA . ALA A 1 89 ? 29.431 15.329 14.815 1.00 9.05 86 ALA A CA 1
ATOM 691 C C . ALA A 1 89 ? 30.267 14.109 15.164 1.00 9.55 86 ALA A C 1
ATOM 692 O O . ALA A 1 89 ? 29.734 13.095 15.631 1.00 9.51 86 ALA A O 1
ATOM 694 N N . THR A 1 90 ? 31.576 14.209 14.944 1.00 7.58 87 THR A N 1
ATOM 695 C CA . THR A 1 90 ? 32.424 13.030 15.042 1.00 7.47 87 THR A CA 1
ATOM 696 C C . THR A 1 90 ? 32.437 12.434 16.449 1.00 8.12 87 THR A C 1
ATOM 697 O O . THR A 1 90 ? 32.599 11.217 16.598 1.00 8.61 87 THR A O 1
ATOM 701 N N . ASP A 1 91 ? 32.246 13.248 17.493 1.00 8.36 88 ASP A N 1
ATOM 702 C CA . ASP A 1 91 ? 32.215 12.666 18.829 1.00 9.99 88 ASP A CA 1
ATOM 703 C C . ASP A 1 91 ? 30.981 11.794 19.023 1.00 10.95 88 ASP A C 1
ATOM 704 O O . ASP A 1 91 ? 31.066 10.734 19.647 1.00 11.34 88 ASP A O 1
ATOM 709 N N . GLY A 1 92 ? 29.838 12.206 18.468 1.00 9.50 89 GLY A N 1
ATOM 710 C CA . GLY A 1 92 ? 28.669 11.339 18.496 1.00 9.87 89 GLY A CA 1
ATOM 711 C C . GLY A 1 92 ? 28.899 10.031 17.763 1.00 8.56 89 GLY A C 1
ATOM 712 O O . GLY A 1 92 ? 28.581 8.950 18.274 1.00 9.03 89 GLY A O 1
ATOM 713 N N . ASP A 1 93 ? 29.476 10.108 16.560 1.00 8.47 90 ASP A N 1
ATOM 714 C CA . ASP A 1 93 ? 29.803 8.896 15.808 1.00 8.12 90 ASP A CA 1
ATOM 715 C C . ASP A 1 93 ? 30.684 7.954 16.633 1.00 6.55 90 ASP A C 1
ATOM 716 O O . ASP A 1 93 ? 30.425 6.742 16.712 1.00 6.16 90 ASP A O 1
ATOM 721 N N . LEU A 1 94 ? 31.722 8.500 17.282 1.00 6.47 91 LEU A N 1
ATOM 722 C CA . LEU A 1 94 ? 32.675 7.668 18.020 1.00 6.14 91 LEU A CA 1
ATOM 723 C C . LEU A 1 94 ? 32.083 7.115 19.314 1.00 6.88 91 LEU A C 1
ATOM 724 O O . LEU A 1 94 ? 32.443 6.007 19.731 1.00 7.02 91 LEU A O 1
ATOM 729 N N . LEU A 1 95 ? 31.188 7.867 19.964 1.00 5.74 92 LEU A N 1
ATOM 730 C CA . LEU A 1 95 ? 30.530 7.373 21.176 1.00 5.59 92 LEU A CA 1
ATOM 731 C C . LEU A 1 95 ? 29.578 6.227 20.863 1.00 5.85 92 LEU A C 1
ATOM 732 O O . LEU A 1 95 ? 29.549 5.218 21.585 1.00 7.19 92 LEU A O 1
ATOM 737 N N . ILE A 1 96 ? 28.786 6.372 19.793 1.00 5.24 93 ILE A N 1
ATOM 738 C CA . ILE A 1 96 ? 27.886 5.307 19.363 1.00 4.51 93 ILE A CA 1
ATOM 739 C C . ILE A 1 96 ? 28.684 4.051 19.011 1.00 5.43 93 ILE A C 1
ATOM 740 O O . ILE A 1 96 ? 28.330 2.935 19.409 1.00 6.17 93 ILE A O 1
ATOM 745 N N . ALA A 1 97 ? 29.780 4.212 18.260 1.00 5.91 94 ALA A N 1
ATOM 746 C CA . ALA A 1 97 ? 30.594 3.060 17.884 1.00 6.04 94 ALA A CA 1
ATOM 747 C C . ALA A 1 97 ? 31.189 2.359 19.105 1.00 5.56 94 ALA A C 1
ATOM 748 O O . ALA A 1 97 ? 31.173 1.125 19.187 1.00 6.01 94 ALA A O 1
ATOM 750 N N . LEU A 1 98 ? 31.717 3.125 20.065 1.00 6.10 95 LEU A N 1
ATOM 751 C CA . LEU A 1 98 ? 32.259 2.507 21.276 1.00 6.79 95 LEU A CA 1
ATOM 752 C C . LEU A 1 98 ? 31.182 1.742 22.034 1.00 6.39 95 LEU A C 1
ATOM 753 O O . LEU A 1 98 ? 31.413 0.611 22.482 1.00 6.67 95 LEU A O 1
ATOM 758 N N . ALA A 1 99 ? 29.983 2.327 22.143 1.00 5.18 96 ALA A N 1
ATOM 759 C CA . ALA A 1 99 ? 28.891 1.655 22.847 1.00 5.73 96 ALA A CA 1
ATOM 760 C C . ALA A 1 99 ? 28.497 0.349 22.160 1.00 6.01 96 ALA A C 1
ATOM 761 O O . ALA A 1 99 ? 28.219 -0.659 22.827 1.00 6.14 96 ALA A O 1
ATOM 763 N N . LEU A 1 100 ? 28.435 0.358 20.821 1.00 6.41 97 LEU A N 1
ATOM 764 C CA . LEU A 1 100 ? 28.137 -0.869 20.079 1.00 5.30 97 LEU A CA 1
ATOM 765 C C . LEU A 1 100 ? 29.213 -1.929 20.276 1.00 7.45 97 LEU A C 1
ATOM 766 O O . LEU A 1 100 ? 28.899 -3.121 20.388 1.00 8.07 97 LEU A O 1
ATOM 771 N N . ALA A 1 101 ? 30.481 -1.516 20.309 1.00 6.68 98 ALA A N 1
ATOM 772 C CA . ALA A 1 101 ? 31.560 -2.458 20.582 1.00 7.03 98 ALA A CA 1
ATOM 773 C C . ALA A 1 101 ? 31.397 -3.078 21.962 1.00 7.62 98 ALA A C 1
ATOM 774 O O . ALA A 1 101 ? 31.522 -4.293 22.128 1.00 9.79 98 ALA A O 1
ATOM 776 N N . TRP A 1 102 ? 31.117 -2.253 22.975 1.00 6.59 99 TRP A N 1
ATOM 777 C CA . TRP A 1 102 ? 30.935 -2.792 24.318 1.00 7.53 99 TRP A CA 1
ATOM 778 C C . TRP A 1 102 ? 29.723 -3.711 24.397 1.00 8.75 99 TRP A C 1
ATOM 779 O O . TRP A 1 102 ? 29.790 -4.788 25.003 1.00 8.21 99 TRP A O 1
ATOM 790 N N . ALA A 1 103 ? 28.603 -3.296 23.812 1.00 8.12 100 ALA A N 1
ATOM 791 C CA . ALA A 1 103 ? 27.392 -4.112 23.839 1.00 8.38 100 ALA A CA 1
ATOM 792 C C . ALA A 1 103 ? 27.596 -5.422 23.096 1.00 8.78 100 ALA A C 1
ATOM 793 O O . ALA A 1 103 ? 27.111 -6.475 23.530 1.00 10.25 100 ALA A O 1
ATOM 795 N N . GLY A 1 104 ? 28.288 -5.379 21.962 1.00 8.71 101 GLY A N 1
ATOM 796 C CA . GLY A 1 104 ? 28.502 -6.597 21.198 1.00 8.30 101 GLY A CA 1
ATOM 797 C C . GLY A 1 104 ? 29.392 -7.571 21.935 1.00 10.23 101 GLY A C 1
ATOM 798 O O . GLY A 1 104 ? 29.194 -8.788 21.855 1.00 11.98 101 GLY A O 1
ATOM 799 N N . LYS A 1 105 ? 30.350 -7.053 22.695 1.00 10.57 102 LYS A N 1
ATOM 800 C CA . LYS A 1 105 ? 31.227 -7.921 23.468 1.00 11.52 102 LYS A CA 1
ATOM 801 C C . LYS A 1 105 ? 30.496 -8.506 24.673 1.00 11.71 102 LYS A C 1
ATOM 802 O O . LYS A 1 105 ? 30.508 -9.725 24.887 1.00 14.01 102 LYS A O 1
ATOM 808 N N . ARG A 1 106 ? 29.808 -7.664 25.443 1.00 12.09 103 ARG A N 1
ATOM 809 C CA . ARG A 1 106 ? 29.212 -8.139 26.688 1.00 14.31 103 ARG A CA 1
ATOM 810 C C . ARG A 1 106 ? 28.007 -9.047 26.455 1.00 13.79 103 ARG A C 1
ATOM 811 O O . ARG A 1 106 ? 27.763 -9.963 27.250 1.00 15.10 103 ARG A O 1
ATOM 819 N N . TRP A 1 107 ? 27.252 -8.829 25.379 1.00 13.53 104 TRP A N 1
ATOM 820 C CA . TRP A 1 107 ? 26.064 -9.626 25.096 1.00 13.13 104 TRP A CA 1
ATOM 821 C C . TRP A 1 107 ? 26.276 -10.612 23.954 1.00 13.95 104 TRP A C 1
ATOM 822 O O . TRP A 1 107 ? 25.320 -11.273 23.531 1.00 15.56 104 TRP A O 1
ATOM 833 N N . LYS A 1 108 ? 27.510 -10.736 23.455 1.00 14.30 105 LYS A N 1
ATOM 834 C CA . LYS A 1 108 ? 27.870 -11.743 22.448 1.00 15.45 105 LYS A CA 1
ATOM 835 C C . LYS A 1 108 ? 27.085 -11.550 21.152 1.00 14.71 105 LYS A C 1
ATOM 836 O O . LYS A 1 108 ? 26.604 -12.509 20.546 1.00 17.32 105 LYS A O 1
ATOM 842 N N . ARG A 1 109 ? 26.964 -10.294 20.721 1.00 11.97 106 ARG A N 1
ATOM 843 C CA . ARG A 1 109 ? 26.128 -9.906 19.591 1.00 12.02 106 ARG A CA 1
ATOM 844 C C . ARG A 1 109 ? 27.044 -9.466 18.454 1.00 11.34 106 ARG A C 1
ATOM 845 O O . ARG A 1 109 ? 27.499 -8.315 18.420 1.00 10.51 106 ARG A O 1
ATOM 853 N N . ALA A 1 110 ? 27.289 -10.382 17.513 1.00 11.33 107 ALA A N 1
ATOM 854 C CA . ALA A 1 110 ? 28.197 -10.088 16.410 1.00 11.51 107 ALA A CA 1
ATOM 855 C C . ALA A 1 110 ? 27.679 -8.958 15.535 1.00 11.17 107 ALA A C 1
ATOM 856 O O . ALA A 1 110 ? 28.475 -8.237 14.919 1.00 11.49 107 ALA A O 1
ATOM 858 N N . ASP A 1 111 ? 26.355 -8.785 15.469 1.00 10.22 108 ASP A N 1
ATOM 859 C CA . ASP A 1 111 ? 25.797 -7.702 14.669 1.00 10.99 108 ASP A CA 1
ATOM 860 C C . ASP A 1 111 ? 26.169 -6.336 15.242 1.00 9.44 108 ASP A C 1
ATOM 861 O O . ASP A 1 111 ? 26.393 -5.384 14.483 1.00 11.07 108 ASP A O 1
ATOM 866 N N . TYR A 1 112 ? 26.231 -6.209 16.575 1.00 7.91 109 TYR A N 1
ATOM 867 C CA . TYR A 1 112 ? 26.635 -4.937 17.163 1.00 6.98 109 TYR A CA 1
ATOM 868 C C . TYR A 1 112 ? 28.104 -4.647 16.873 1.00 8.42 109 TYR A C 1
ATOM 869 O O . TYR A 1 112 ? 28.477 -3.490 16.640 1.00 8.06 109 TYR A O 1
ATOM 878 N N . ILE A 1 113 ? 28.943 -5.684 16.846 1.00 8.73 110 ILE A N 1
ATOM 879 C CA . ILE A 1 113 ? 30.346 -5.488 16.487 1.00 9.86 110 ILE A CA 1
ATOM 880 C C . ILE A 1 113 ? 30.460 -5.027 15.040 1.00 10.52 110 ILE A C 1
ATOM 881 O O . ILE A 1 113 ? 31.229 -4.113 14.728 1.00 9.60 110 ILE A O 1
ATOM 886 N N . GLN A 1 114 ? 29.701 -5.651 14.134 1.00 10.40 111 GLN A N 1
ATOM 887 C CA . GLN A 1 114 ? 29.724 -5.208 12.743 1.00 10.89 111 GLN A CA 1
ATOM 888 C C . GLN A 1 114 ? 29.245 -3.767 12.613 1.00 10.04 111 GLN A C 1
ATOM 889 O O . GLN A 1 114 ? 29.802 -2.990 11.829 1.00 10.38 111 GLN A O 1
ATOM 895 N N . ASP A 1 115 ? 28.193 -3.406 13.352 1.00 9.97 112 ASP A N 1
ATOM 896 C CA . ASP A 1 115 ? 27.711 -2.025 13.331 1.00 9.99 112 ASP A CA 1
ATOM 897 C C . ASP A 1 115 ? 28.816 -1.058 13.742 1.00 8.72 112 ASP A C 1
ATOM 898 O O . ASP A 1 115 ? 29.007 -0.002 13.114 1.00 8.47 112 ASP A O 1
ATOM 903 N N . ALA A 1 116 ? 29.550 -1.399 14.807 1.00 8.11 113 ALA A N 1
ATOM 904 C CA . ALA A 1 116 ? 30.639 -0.546 15.270 1.00 8.11 113 ALA A CA 1
ATOM 905 C C . ALA A 1 116 ? 31.726 -0.426 14.210 1.00 7.85 113 ALA A C 1
ATOM 906 O O . ALA A 1 116 ? 32.205 0.680 13.923 1.00 7.94 113 ALA A O 1
ATOM 908 N N . MET A 1 117 ? 32.100 -1.551 13.596 1.00 8.37 114 MET A N 1
ATOM 909 C CA . MET A 1 117 ? 33.152 -1.540 12.581 1.00 9.22 114 MET A CA 1
ATOM 910 C C . MET A 1 117 ? 32.747 -0.730 11.353 1.00 8.25 114 MET A C 1
ATOM 911 O O . MET A 1 117 ? 33.590 -0.042 10.759 1.00 9.49 114 MET A O 1
ATOM 916 N N . ASN A 1 118 ? 31.467 -0.767 10.979 1.00 7.68 115 ASN A N 1
ATOM 917 C CA . ASN A 1 118 ? 31.001 0.068 9.870 1.00 9.41 115 ASN A CA 1
ATOM 918 C C . ASN A 1 118 ? 31.164 1.553 10.182 1.00 9.31 115 ASN A C 1
ATOM 919 O O . ASN A 1 118 ? 31.620 2.323 9.328 1.00 9.17 115 ASN A O 1
ATOM 924 N N . ILE A 1 119 ? 30.804 1.973 11.402 1.00 7.55 116 ILE A N 1
ATOM 925 C CA . ILE A 1 119 ? 30.983 3.374 11.788 1.00 6.56 116 ILE A CA 1
ATOM 926 C C . ILE A 1 119 ? 32.460 3.742 11.791 1.00 6.92 116 ILE A C 1
ATOM 927 O O . ILE A 1 119 ? 32.861 4.789 11.263 1.00 8.05 116 ILE A O 1
ATOM 932 N N . TYR A 1 120 ? 33.287 2.915 12.440 1.00 7.00 117 TYR A N 1
ATOM 933 C CA . TYR A 1 120 ? 34.710 3.241 12.539 1.00 7.64 117 TYR A CA 1
ATOM 934 C C . TYR A 1 120 ? 35.333 3.349 11.158 1.00 7.89 117 TYR A C 1
ATOM 935 O O . TYR A 1 120 ? 36.145 4.249 10.903 1.00 8.74 117 TYR A O 1
ATOM 944 N N . GLY A 1 121 ? 34.959 2.438 10.255 1.00 7.70 118 GLY A N 1
ATOM 945 C CA . GLY A 1 121 ? 35.476 2.490 8.899 1.00 8.84 118 GLY A CA 1
ATOM 946 C C . GLY A 1 121 ? 35.174 3.810 8.213 1.00 9.66 118 GLY A C 1
ATOM 947 O O . GLY A 1 121 ? 36.029 4.373 7.522 1.00 12.02 118 GLY A O 1
ATOM 948 N N . ASP A 1 122 ? 33.959 4.324 8.395 1.00 9.21 119 ASP A N 1
ATOM 949 C CA . ASP A 1 122 ? 33.603 5.591 7.764 1.00 10.28 119 ASP A CA 1
ATOM 950 C C . ASP A 1 122 ? 34.199 6.810 8.473 1.00 9.59 119 ASP A C 1
ATOM 951 O O . ASP A 1 122 ? 34.491 7.810 7.810 1.00 10.67 119 ASP A O 1
ATOM 956 N N . VAL A 1 123 ? 34.399 6.764 9.792 1.00 9.65 120 VAL A N 1
ATOM 957 C CA . VAL A 1 123 ? 35.157 7.832 10.448 1.00 8.79 120 VAL A CA 1
ATOM 958 C C . VAL A 1 123 ? 36.565 7.912 9.868 1.00 9.64 120 VAL A C 1
ATOM 959 O O . VAL A 1 123 ? 37.054 8.993 9.518 1.00 9.66 120 VAL A O 1
ATOM 963 N N . LEU A 1 124 ? 37.239 6.767 9.756 1.00 8.96 121 LEU A N 1
ATOM 964 C CA . LEU A 1 124 ? 38.599 6.769 9.226 1.00 11.61 121 LEU A CA 1
ATOM 965 C C . LEU A 1 124 ? 38.629 7.258 7.787 1.00 13.05 121 LEU A C 1
ATOM 966 O O . LEU A 1 124 ? 39.530 8.016 7.396 1.00 15.08 121 LEU A O 1
ATOM 971 N N . LYS A 1 125 ? 37.645 6.846 6.985 1.00 12.24 122 LYS A N 1
ATOM 972 C CA . LYS A 1 125 ? 37.639 7.178 5.563 1.00 15.57 122 LYS A CA 1
ATOM 973 C C . LYS A 1 125 ? 37.213 8.625 5.308 1.00 15.19 122 LYS A C 1
ATOM 974 O O . LYS A 1 125 ? 37.803 9.304 4.462 1.00 16.98 122 LYS A O 1
ATOM 980 N N . LEU A 1 126 ? 36.191 9.113 6.012 1.00 12.68 123 LEU A N 1
ATOM 981 C CA . LEU A 1 126 ? 35.593 10.405 5.694 1.00 12.84 123 LEU A CA 1
ATOM 982 C C . LEU A 1 126 ? 36.013 11.537 6.623 1.00 12.91 123 LEU A C 1
ATOM 983 O O . LEU A 1 126 ? 35.907 12.703 6.229 1.00 14.60 123 LEU A O 1
ATOM 988 N N . MET A 1 127 ? 36.474 11.239 7.839 1.00 10.99 124 MET A N 1
ATOM 989 C CA . MET A 1 127 ? 36.714 12.269 8.847 1.00 11.64 124 MET A CA 1
ATOM 990 C C . MET A 1 127 ? 38.179 12.394 9.230 1.00 12.65 124 MET A C 1
ATOM 991 O O . MET A 1 127 ? 38.482 12.929 10.297 1.00 16.48 124 MET A O 1
ATOM 996 N N . THR A 1 128 ? 39.088 11.879 8.417 1.00 11.88 125 THR A N 1
ATOM 997 C CA . THR A 1 128 ? 40.506 12.125 8.625 1.00 13.64 125 THR A CA 1
ATOM 998 C C . THR A 1 128 ? 41.072 12.894 7.442 1.00 15.00 125 THR A C 1
ATOM 999 O O . THR A 1 128 ? 40.597 12.769 6.311 1.00 16.81 125 THR A O 1
ATOM 1003 N N . LYS A 1 129 ? 42.087 13.707 7.715 1.00 14.33 126 LYS A N 1
ATOM 1004 C CA . LYS A 1 129 ? 42.689 14.533 6.680 1.00 14.64 126 LYS A CA 1
ATOM 1005 C C . LYS A 1 129 ? 44.171 14.704 6.994 1.00 15.26 126 LYS A C 1
ATOM 1006 O O . LYS A 1 129 ? 44.554 14.823 8.160 1.00 14.94 126 LYS A O 1
ATOM 1012 N N . SER A 1 130 ? 45.005 14.694 5.953 1.00 16.04 127 SER A N 1
ATOM 1013 C CA . SER A 1 130 ? 46.422 15.010 6.121 1.00 17.34 127 SER A CA 1
ATOM 1014 C C . SER A 1 130 ? 46.581 16.521 6.239 1.00 17.65 127 SER A C 1
ATOM 1015 O O . SER A 1 130 ? 46.135 17.265 5.357 1.00 18.67 127 SER A O 1
ATOM 1018 N N . VAL A 1 131 ? 47.199 16.968 7.334 1.00 16.01 128 VAL A N 1
ATOM 1019 C CA . VAL A 1 131 ? 47.422 18.383 7.628 1.00 16.99 128 VAL A CA 1
ATOM 1020 C C . VAL A 1 131 ? 48.858 18.523 8.112 1.00 17.38 128 VAL A C 1
ATOM 1021 O O . VAL A 1 131 ? 49.200 18.027 9.188 1.00 14.78 128 VAL A O 1
ATOM 1025 N N . GLY A 1 132 ? 49.696 19.201 7.335 1.00 18.80 129 GLY A N 1
ATOM 1026 C CA . GLY A 1 132 ? 51.096 19.279 7.679 1.00 19.03 129 GLY A CA 1
ATOM 1027 C C . GLY A 1 132 ? 51.672 17.895 7.905 1.00 19.54 129 GLY A C 1
ATOM 1028 O O . GLY A 1 132 ? 51.488 16.989 7.090 1.00 19.84 129 GLY A O 1
ATOM 1029 N N . PRO A 1 133 ? 52.344 17.686 9.037 1.00 17.78 130 PRO A N 1
ATOM 1030 C CA . PRO A 1 133 ? 52.898 16.359 9.343 1.00 19.42 130 PRO A CA 1
ATOM 1031 C C . PRO A 1 133 ? 51.932 15.414 10.042 1.00 20.15 130 PRO A C 1
ATOM 1032 O O . PRO A 1 133 ? 52.370 14.356 10.503 1.00 22.09 130 PRO A O 1
ATOM 1036 N N . TYR A 1 134 ? 50.647 15.755 10.127 1.00 17.59 131 TYR A N 1
ATOM 1037 C CA . TYR A 1 134 ? 49.674 15.016 10.915 1.00 15.69 131 TYR A CA 1
ATOM 1038 C C . TYR A 1 134 ? 48.602 14.390 10.037 1.00 14.98 131 TYR A C 1
ATOM 1039 O O . TYR A 1 134 ? 48.349 14.819 8.908 1.00 15.74 131 TYR A O 1
ATOM 1048 N N . THR A 1 135 ? 47.939 13.382 10.603 1.00 13.49 132 THR A N 1
ATOM 1049 C CA . THR A 1 135 ? 46.615 12.962 10.169 1.00 13.64 132 THR A CA 1
ATOM 1050 C C . THR A 1 135 ? 45.666 13.383 11.278 1.00 14.32 132 THR A C 1
ATOM 1051 O O . THR A 1 135 ? 45.848 12.971 12.429 1.00 16.50 132 THR A O 1
ATOM 1055 N N . VAL A 1 136 ? 44.693 14.229 10.946 1.00 11.11 133 VAL A N 1
ATOM 1056 C CA . VAL A 1 136 ? 43.812 14.825 11.948 1.00 11.53 133 VAL A CA 1
ATOM 1057 C C . VAL A 1 136 ? 42.423 14.218 11.845 1.00 11.82 133 VAL A C 1
ATOM 1058 O O . VAL A 1 136 ? 42.018 13.676 10.811 1.00 12.32 133 VAL A O 1
ATOM 1062 N N . LEU A 1 137 ? 41.685 14.324 12.952 1.00 10.90 134 LEU A N 1
ATOM 1063 C CA . LEU A 1 137 ? 40.289 13.914 13.036 1.00 11.18 134 LEU A CA 1
ATOM 1064 C C . LEU A 1 137 ? 39.400 15.151 12.928 1.00 10.17 134 LEU A C 1
ATOM 1065 O O . LEU A 1 137 ? 39.417 16.012 13.816 1.00 11.78 134 LEU A O 1
ATOM 1070 N N . LEU A 1 138 ? 38.609 15.237 11.838 1.00 8.99 135 LEU A N 1
ATOM 1071 C CA . LEU A 1 138 ? 37.718 16.374 11.622 1.00 8.82 135 LEU A CA 1
ATOM 1072 C C . LEU A 1 138 ? 36.485 16.269 12.523 1.00 8.62 135 LEU A C 1
ATOM 1073 O O . LEU A 1 138 ? 35.993 15.167 12.783 1.00 10.20 135 LEU A O 1
ATOM 1078 N N . PRO A 1 139 ? 35.962 17.402 13.008 1.00 5.96 136 PRO A N 1
ATOM 1079 C CA . PRO A 1 139 ? 34.780 17.357 13.888 1.00 8.32 136 PRO A CA 1
ATOM 1080 C C . PRO A 1 139 ? 33.477 17.096 13.162 1.00 7.98 136 PRO A C 1
ATOM 1081 O O . PRO A 1 139 ? 32.477 16.798 13.827 1.00 8.60 136 PRO A O 1
ATOM 1085 N N . GLY A 1 140 ? 33.453 17.218 11.841 1.00 7.93 137 GLY A N 1
ATOM 1086 C CA . GLY A 1 140 ? 32.233 17.031 11.065 1.00 7.44 137 GLY A CA 1
ATOM 1087 C C . GLY A 1 140 ? 32.524 17.303 9.601 1.00 8.88 137 GLY A C 1
ATOM 1088 O O . GLY A 1 140 ? 33.579 17.830 9.233 1.00 9.89 137 GLY A O 1
ATOM 1089 N N . ALA A 1 141 ? 31.545 16.967 8.761 1.00 9.43 138 ALA A N 1
ATOM 1090 C CA . ALA A 1 141 ? 31.744 17.067 7.318 1.00 10.11 138 ALA A CA 1
ATOM 1091 C C . ALA A 1 141 ? 31.665 18.491 6.784 1.00 11.03 138 ALA A C 1
ATOM 1092 O O . ALA A 1 141 ? 32.308 18.799 5.771 1.00 13.25 138 ALA A O 1
ATOM 1094 N N . VAL A 1 142 ? 30.888 19.367 7.414 1.00 11.28 139 VAL A N 1
ATOM 1095 C CA . VAL A 1 142 ? 30.627 20.695 6.870 1.00 11.33 139 VAL A CA 1
ATOM 1096 C C . VAL A 1 142 ? 30.952 21.744 7.925 1.00 10.80 139 VAL A C 1
ATOM 1097 O O . VAL A 1 142 ? 30.532 21.615 9.083 1.00 12.57 139 VAL A O 1
ATOM 1101 N N . GLY A 1 143 ? 31.700 22.770 7.523 1.00 10.66 140 GLY A N 1
ATOM 1102 C CA . GLY A 1 143 ? 31.916 23.948 8.345 1.00 12.29 140 GLY A CA 1
ATOM 1103 C C . GLY A 1 143 ? 33.213 23.985 9.125 1.00 10.23 140 GLY A C 1
ATOM 1104 O O . GLY A 1 143 ? 33.415 24.923 9.907 1.00 13.21 140 GLY A O 1
ATOM 1105 N N . PHE A 1 144 ? 34.109 23.018 8.923 1.00 9.37 141 PHE A N 1
ATOM 1106 C CA . PHE A 1 144 ? 35.356 22.938 9.679 1.00 9.02 141 PHE A CA 1
ATOM 1107 C C . PHE A 1 144 ? 36.606 22.894 8.816 1.00 13.53 141 PHE A C 1
ATOM 1108 O O . PHE A 1 144 ? 37.710 22.983 9.357 1.00 15.09 141 PHE A O 1
ATOM 1116 N N . LEU A 1 145 ? 36.481 22.761 7.505 1.00 12.41 142 LEU A N 1
ATOM 1117 C CA . LEU A 1 145 ? 37.646 22.630 6.639 1.00 13.82 142 LEU A CA 1
ATOM 1118 C C . LEU A 1 145 ? 37.485 23.568 5.456 1.00 15.08 142 LEU A C 1
ATOM 1119 O O . LEU A 1 145 ? 36.492 23.484 4.724 1.00 17.69 142 LEU A O 1
ATOM 1124 N N . THR A 1 146 ? 38.448 24.461 5.271 1.00 14.04 143 THR A N 1
ATOM 1125 C CA . THR A 1 146 ? 38.527 25.285 4.075 1.00 16.15 143 THR A CA 1
ATOM 1126 C C . THR A 1 146 ? 39.851 24.997 3.378 1.00 17.02 143 THR A C 1
ATOM 1127 O O . THR A 1 146 ? 40.647 24.175 3.831 1.00 17.30 143 THR A O 1
ATOM 1131 N N . LYS A 1 147 ? 40.094 25.689 2.268 1.00 18.63 144 LYS A N 1
ATOM 1132 C CA . LYS A 1 147 ? 41.382 25.538 1.604 1.00 18.82 144 LYS A CA 1
ATOM 1133 C C . LYS A 1 147 ? 42.525 26.128 2.419 1.00 18.77 144 LYS A C 1
ATOM 1134 O O . LYS A 1 147 ? 43.686 25.796 2.157 1.00 21.50 144 LYS A O 1
ATOM 1140 N N . ASP A 1 148 ? 42.223 26.976 3.406 1.00 17.24 145 ASP A N 1
ATOM 1141 C CA . ASP A 1 148 ? 43.243 27.683 4.174 1.00 17.40 145 ASP A CA 1
ATOM 1142 C C . ASP A 1 148 ? 43.427 27.179 5.598 1.00 13.97 145 ASP A C 1
ATOM 1143 O O . ASP A 1 148 ? 44.526 27.309 6.142 1.00 12.94 145 ASP A O 1
ATOM 1148 N N . THR A 1 149 ? 42.377 26.676 6.244 1.00 11.21 146 THR A N 1
ATOM 1149 C CA . THR A 1 149 ? 42.484 26.283 7.649 1.00 10.85 146 THR A CA 1
ATOM 1150 C C . THR A 1 149 ? 41.632 25.054 7.914 1.00 9.58 146 THR A C 1
ATOM 1151 O O . THR A 1 149 ? 40.649 24.770 7.214 1.00 11.22 146 THR A O 1
ATOM 1155 N N . VAL A 1 150 ? 42.007 24.331 8.955 1.00 8.21 147 VAL A N 1
ATOM 1156 C CA . VAL A 1 150 ? 41.171 23.277 9.506 1.00 8.07 147 VAL A CA 1
ATOM 1157 C C . VAL A 1 150 ? 40.847 23.645 10.946 1.00 7.31 147 VAL A C 1
ATOM 1158 O O . VAL A 1 150 ? 41.708 24.155 11.671 1.00 8.81 147 VAL A O 1
ATOM 1162 N N . THR A 1 151 ? 39.589 23.435 11.345 1.00 7.27 148 THR A N 1
ATOM 1163 C CA . THR A 1 151 ? 39.165 23.594 12.730 1.00 6.86 148 THR A CA 1
ATOM 1164 C C . THR A 1 151 ? 39.024 22.219 13.363 1.00 7.33 148 THR A C 1
ATOM 1165 O O . THR A 1 151 ? 38.352 21.341 12.811 1.00 8.60 148 THR A O 1
ATOM 1169 N N . LEU A 1 152 ? 39.656 22.023 14.515 1.00 6.58 149 LEU A N 1
ATOM 1170 C CA . LEU A 1 152 ? 39.538 20.770 15.235 1.00 6.64 149 LEU A CA 1
ATOM 1171 C C . LEU A 1 152 ? 38.901 21.020 16.591 1.00 6.72 149 LEU A C 1
ATOM 1172 O O . LEU A 1 152 ? 39.094 22.076 17.205 1.00 9.48 149 LEU A O 1
ATOM 1177 N N . ASN A 1 153 ? 38.132 20.049 17.054 1.00 6.31 150 ASN A N 1
ATOM 1178 C CA . ASN A 1 153 ? 37.653 20.039 18.430 1.00 6.35 150 ASN A CA 1
ATOM 1179 C C . ASN A 1 153 ? 38.407 18.912 19.123 1.00 7.85 150 ASN A C 1
ATOM 1180 O O . ASN A 1 153 ? 38.172 17.736 18.834 1.00 6.27 150 ASN A O 1
ATOM 1185 N N . LEU A 1 154 ? 39.331 19.269 20.020 1.00 8.77 151 LEU A N 1
ATOM 1186 C CA . LEU A 1 154 ? 40.182 18.247 20.631 1.00 7.74 151 LEU A CA 1
ATOM 1187 C C . LEU A 1 154 ? 39.375 17.302 21.516 1.00 7.95 151 LEU A C 1
ATOM 1188 O O . LEU A 1 154 ? 39.748 16.141 21.689 1.00 9.39 151 LEU A O 1
ATOM 1193 N N . SER A 1 155 ? 38.253 17.768 22.067 1.00 6.99 152 SER A N 1
ATOM 1194 C CA . SER A 1 155 ? 37.391 16.903 22.862 1.00 8.14 152 SER A CA 1
ATOM 1195 C C . SER A 1 155 ? 36.661 15.867 22.026 1.00 8.10 152 SER A C 1
ATOM 1196 O O . SER A 1 155 ? 36.023 14.980 22.599 1.00 11.10 152 SER A O 1
ATOM 1199 N N . TYR A 1 156 ? 36.715 15.958 20.692 1.00 7.40 153 TYR A N 1
ATOM 1200 C CA . TYR A 1 156 ? 36.118 14.905 19.884 1.00 8.47 153 TYR A CA 1
ATOM 1201 C C . TYR A 1 156 ? 37.057 13.722 19.708 1.00 10.85 153 TYR A C 1
ATOM 1202 O O . TYR A 1 156 ? 36.643 12.704 19.141 1.00 11.99 153 TYR A O 1
ATOM 1211 N N . TYR A 1 157 ? 38.307 13.832 20.172 1.00 10.73 154 TYR A N 1
ATOM 1212 C CA . TYR A 1 157 ? 39.219 12.690 20.238 1.00 11.62 154 TYR A CA 1
ATOM 1213 C C . TYR A 1 157 ? 38.798 11.848 21.436 1.00 11.15 154 TYR A C 1
ATOM 1214 O O . TYR A 1 157 ? 39.364 11.920 22.533 1.00 10.74 154 TYR A O 1
ATOM 1223 N N . VAL A 1 158 ? 37.752 11.059 21.222 1.00 9.94 155 VAL A N 1
ATOM 1224 C CA . VAL A 1 158 ? 37.233 10.168 22.253 1.00 8.45 155 VAL A CA 1
ATOM 1225 C C . VAL A 1 158 ? 38.216 9.009 22.338 1.00 9.48 155 VAL A C 1
ATOM 1226 O O . VAL A 1 158 ? 38.033 7.963 21.701 1.00 8.95 155 VAL A O 1
ATOM 1230 N N . MET A 1 159 ? 39.284 9.206 23.105 1.00 10.09 156 MET A N 1
ATOM 1231 C CA . MET A 1 159 ? 40.421 8.294 23.022 1.00 10.84 156 MET A CA 1
ATOM 1232 C C . MET A 1 159 ? 40.080 6.829 23.291 1.00 8.99 156 MET A C 1
ATOM 1233 O O . MET A 1 159 ? 40.595 5.972 22.557 1.00 9.47 156 MET A O 1
ATOM 1238 N N . PRO A 1 160 ? 39.240 6.465 24.268 1.00 9.95 157 PRO A N 1
ATOM 1239 C CA . PRO A 1 160 ? 38.895 5.036 24.430 1.00 9.36 157 PRO A CA 1
ATOM 1240 C C . PRO A 1 160 ? 38.180 4.448 23.227 1.00 9.09 157 PRO A C 1
ATOM 1241 O O . PRO A 1 160 ? 38.231 3.225 23.012 1.00 10.66 157 PRO A O 1
ATOM 1245 N N . SER A 1 161 ? 37.494 5.281 22.442 1.00 8.18 158 SER A N 1
ATOM 1246 C CA . SER A 1 161 ? 36.858 4.780 21.233 1.00 8.41 158 SER A CA 1
ATOM 1247 C C . SER A 1 161 ? 37.871 4.544 20.119 1.00 8.77 158 SER A C 1
ATOM 1248 O O . SER A 1 161 ? 37.757 3.559 19.375 1.00 8.82 158 SER A O 1
ATOM 1251 N N . LEU A 1 162 ? 38.854 5.443 19.976 1.00 8.69 159 LEU A N 1
ATOM 1252 C CA . LEU A 1 162 ? 39.927 5.215 19.010 1.00 10.86 159 LEU A CA 1
ATOM 1253 C C . LEU A 1 162 ? 40.718 3.961 19.356 1.00 11.05 159 LEU A C 1
ATOM 1254 O O . LEU A 1 162 ? 41.111 3.205 18.461 1.00 10.78 159 LEU A O 1
ATOM 1259 N N . MET A 1 163 ? 40.962 3.721 20.650 1.00 9.94 160 MET A N 1
ATOM 1260 C CA . MET A 1 163 ? 41.663 2.510 21.066 1.00 11.16 160 MET A CA 1
ATOM 1261 C C . MET A 1 163 ? 40.843 1.272 20.726 1.00 11.51 160 MET A C 1
ATOM 1262 O O . MET A 1 163 ? 41.389 0.243 20.306 1.00 11.56 160 MET A O 1
ATOM 1267 N N . GLN A 1 164 ? 39.523 1.350 20.918 1.00 11.52 161 GLN A N 1
ATOM 1268 C CA . GLN A 1 164 ? 38.663 0.230 20.561 1.00 10.99 161 GLN A CA 1
ATOM 1269 C C . GLN A 1 164 ? 38.702 -0.036 19.062 1.00 10.76 161 GLN A C 1
ATOM 1270 O O . GLN A 1 164 ? 38.709 -1.193 18.627 1.00 12.44 161 GLN A O 1
ATOM 1276 N N . ALA A 1 165 ? 38.711 1.027 18.251 1.00 8.89 162 ALA A N 1
ATOM 1277 C CA . ALA A 1 165 ? 38.765 0.844 16.803 1.00 10.15 162 ALA A CA 1
ATOM 1278 C C . ALA A 1 165 ? 40.038 0.109 16.393 1.00 9.93 162 ALA A C 1
ATOM 1279 O O . ALA A 1 165 ? 40.007 -0.770 15.522 1.00 11.26 162 ALA A O 1
ATOM 1281 N N . PHE A 1 166 ? 41.165 0.441 17.022 1.00 10.47 163 PHE A N 1
ATOM 1282 C CA . PHE A 1 166 ? 42.401 -0.282 16.731 1.00 11.63 163 PHE A CA 1
ATOM 1283 C C . PHE A 1 166 ? 42.320 -1.736 17.179 1.00 12.86 163 PHE A C 1
ATOM 1284 O O . PHE A 1 166 ? 42.802 -2.637 16.476 1.00 14.13 163 PHE A O 1
ATOM 1292 N N . ALA A 1 167 ? 41.743 -1.982 18.357 1.00 13.48 164 ALA A N 1
ATOM 1293 C CA . ALA A 1 167 ? 41.595 -3.352 18.840 1.00 13.97 164 ALA A CA 1
ATOM 1294 C C . ALA A 1 167 ? 40.745 -4.205 17.902 1.00 14.46 164 ALA A C 1
ATOM 1295 O O . ALA A 1 167 ? 41.009 -5.404 17.747 1.00 18.40 164 ALA A O 1
ATOM 1297 N N . LEU A 1 168 ? 39.737 -3.608 17.260 1.00 13.20 165 LEU A N 1
ATOM 1298 C CA . LEU A 1 168 ? 38.841 -4.355 16.383 1.00 15.40 165 LEU A CA 1
ATOM 1299 C C . LEU A 1 168 ? 39.433 -4.599 14.999 1.00 17.07 165 LEU A C 1
ATOM 1300 O O . LEU A 1 168 ? 39.174 -5.650 14.402 1.00 18.02 165 LEU A O 1
ATOM 1305 N N . THR A 1 169 ? 40.226 -3.662 14.477 1.00 17.35 166 THR A N 1
ATOM 1306 C CA . THR A 1 169 ? 40.656 -3.679 13.082 1.00 18.26 166 THR A CA 1
ATOM 1307 C C . THR A 1 169 ? 42.127 -4.001 12.890 1.00 18.55 166 THR A C 1
ATOM 1308 O O . THR A 1 169 ? 42.496 -4.523 11.836 1.00 19.22 166 THR A O 1
ATOM 1312 N N . GLY A 1 170 ? 42.976 -3.685 13.864 1.00 19.48 167 GLY A N 1
ATOM 1313 C CA . GLY A 1 170 ? 44.408 -3.763 13.657 1.00 20.84 167 GLY A CA 1
ATOM 1314 C C . GLY A 1 170 ? 44.967 -2.773 12.658 1.00 21.54 167 GLY A C 1
ATOM 1315 O O . GLY A 1 170 ? 46.120 -2.927 12.240 1.00 22.26 167 GLY A O 1
ATOM 1316 N N . ASP A 1 171 ? 44.192 -1.759 12.265 1.00 20.10 168 ASP A N 1
ATOM 1317 C CA . ASP A 1 171 ? 44.620 -0.796 11.253 1.00 19.13 168 ASP A CA 1
ATOM 1318 C C . ASP A 1 171 ? 45.563 0.221 11.883 1.00 19.03 168 ASP A C 1
ATOM 1319 O O . ASP A 1 171 ? 45.167 0.963 12.790 1.00 19.68 168 ASP A O 1
ATOM 1324 N N . ALA A 1 172 ? 46.804 0.272 11.381 1.00 19.95 169 ALA A N 1
ATOM 1325 C CA . ALA A 1 172 ? 47.820 1.160 11.934 1.00 20.84 169 ALA A CA 1
ATOM 1326 C C . ALA A 1 172 ? 47.486 2.639 11.749 1.00 19.54 169 ALA A C 1
ATOM 1327 O O . ALA A 1 172 ? 48.070 3.483 12.444 1.00 19.26 169 ALA A O 1
ATOM 1329 N N . LYS A 1 173 ? 46.566 2.976 10.838 1.00 17.80 170 LYS A N 1
ATOM 1330 C CA . LYS A 1 173 ? 46.155 4.371 10.707 1.00 18.35 170 LYS A CA 1
ATOM 1331 C C . LYS A 1 173 ? 45.490 4.877 11.983 1.00 17.26 170 LYS A C 1
ATOM 1332 O O . LYS A 1 173 ? 45.612 6.063 12.316 1.00 15.02 170 LYS A O 1
ATOM 1338 N N . TRP A 1 174 ? 44.810 3.997 12.728 1.00 15.99 171 TRP A N 1
ATOM 1339 C CA . TRP A 1 174 ? 44.241 4.426 14.002 1.00 14.88 171 TRP A CA 1
ATOM 1340 C C . TRP A 1 174 ? 45.339 4.801 14.986 1.00 14.51 171 TRP A C 1
ATOM 1341 O O . TRP A 1 174 ? 45.203 5.770 15.743 1.00 13.92 171 TRP A O 1
ATOM 1352 N N . THR A 1 175 ? 46.448 4.057 14.971 1.00 15.41 172 THR A N 1
ATOM 1353 C CA . THR A 1 175 ? 47.590 4.399 15.810 1.00 15.92 172 THR A CA 1
ATOM 1354 C C . THR A 1 175 ? 48.144 5.768 15.439 1.00 15.12 172 THR A C 1
ATOM 1355 O O . THR A 1 175 ? 48.493 6.564 16.321 1.00 14.80 172 THR A O 1
ATOM 1359 N N . LYS A 1 176 ? 48.196 6.070 14.137 1.00 14.98 173 LYS A N 1
ATOM 1360 C CA . LYS A 1 176 ? 48.709 7.362 13.692 1.00 15.72 173 LYS A CA 1
ATOM 1361 C C . LYS A 1 176 ? 47.774 8.496 14.097 1.00 14.04 173 LYS A C 1
ATOM 1362 O O . LYS A 1 176 ? 48.232 9.557 14.535 1.00 13.28 173 LYS A O 1
ATOM 1368 N N . VAL A 1 177 ? 46.462 8.288 13.971 1.00 12.85 174 VAL A N 1
ATOM 1369 C CA . VAL A 1 177 ? 45.500 9.311 14.388 1.00 12.15 174 VAL A CA 1
ATOM 1370 C C . VAL A 1 177 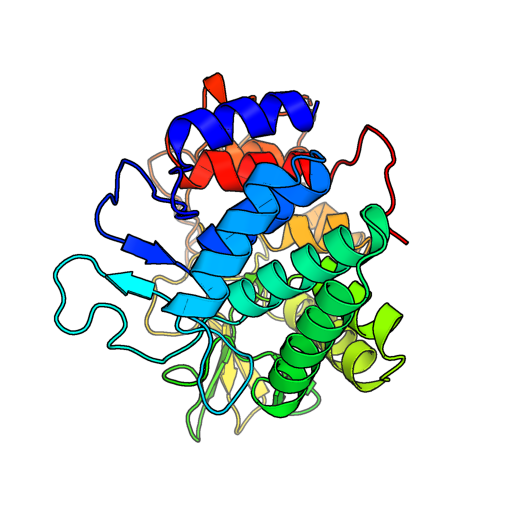? 45.643 9.619 15.874 1.00 11.90 174 VAL A C 1
ATOM 1371 O O . VAL A 1 177 ? 45.660 10.789 16.288 1.00 11.91 174 VAL A O 1
ATOM 1375 N N . MET A 1 178 ? 45.733 8.571 16.704 1.00 12.06 175 MET A N 1
ATOM 1376 C CA . MET A 1 178 ? 45.877 8.752 18.147 1.00 12.39 175 MET A CA 1
ATOM 1377 C C . MET A 1 178 ? 47.190 9.449 18.487 1.00 13.37 175 MET A C 1
ATOM 1378 O O . MET A 1 178 ? 47.217 10.373 19.309 1.00 13.96 175 MET A O 1
ATOM 1383 N N . GLY A 1 179 ? 48.292 9.005 17.873 1.00 13.47 176 GLY A N 1
ATOM 1384 C CA . GLY A 1 179 ? 49.591 9.571 18.202 1.00 13.81 176 GLY A CA 1
ATOM 1385 C C . GLY A 1 179 ? 49.738 11.003 17.731 1.00 14.51 176 GLY A C 1
ATOM 1386 O O . GLY A 1 179 ? 50.312 11.843 18.434 1.00 15.34 176 GLY A O 1
ATOM 1387 N N . ASP A 1 180 ? 49.230 11.305 16.537 1.00 15.28 177 ASP A N 1
ATOM 1388 C CA . ASP A 1 180 ? 49.225 12.696 16.098 1.00 15.05 177 ASP A CA 1
ATOM 1389 C C . ASP A 1 180 ? 48.300 13.537 16.967 1.00 14.15 177 ASP A C 1
ATOM 1390 O O . ASP A 1 180 ? 48.597 14.708 17.232 1.00 15.27 177 ASP A O 1
ATOM 1395 N N . GLY A 1 181 ? 47.179 12.959 17.419 1.00 12.91 178 GLY A N 1
ATOM 1396 C CA . GLY A 1 181 ? 46.290 13.681 18.318 1.00 12.12 178 GLY A CA 1
ATOM 1397 C C . GLY A 1 181 ? 46.975 14.102 19.607 1.00 12.16 178 GLY A C 1
ATOM 1398 O O . GLY A 1 181 ? 46.808 15.235 20.068 1.00 12.68 178 GLY A O 1
ATOM 1399 N N . LEU A 1 182 ? 47.776 13.204 20.194 1.00 13.77 179 LEU A N 1
ATOM 1400 C CA . LEU A 1 182 ? 48.534 13.553 21.393 1.00 15.19 179 LEU A CA 1
ATOM 1401 C C . LEU A 1 182 ? 49.535 14.668 21.115 1.00 14.24 179 LEU A C 1
ATOM 1402 O O . LEU A 1 182 ? 49.722 15.563 21.949 1.00 14.86 179 LEU A O 1
ATOM 1407 N N . GLN A 1 183 ? 50.187 14.627 19.950 1.00 14.06 180 GLN A N 1
ATOM 1408 C CA . GLN A 1 183 ? 51.107 15.696 19.566 1.00 14.94 180 GLN A CA 1
ATOM 1409 C C . GLN A 1 183 ? 50.372 17.023 19.419 1.00 14.07 180 GLN A C 1
ATOM 1410 O O . GLN A 1 183 ? 50.859 18.068 19.870 1.00 15.15 180 GLN A O 1
ATOM 1416 N N . ILE A 1 184 ? 49.195 16.997 18.794 1.00 11.05 181 ILE A N 1
ATOM 1417 C CA . ILE A 1 184 ? 48.418 18.217 18.598 1.00 10.06 181 ILE A CA 1
ATOM 1418 C C . ILE A 1 184 ? 47.940 18.776 19.937 1.00 10.04 181 ILE A C 1
ATOM 1419 O O . ILE A 1 184 ? 47.964 19.995 20.162 1.00 11.82 181 ILE A O 1
ATOM 1424 N N . ILE A 1 185 ? 47.485 17.902 20.839 1.00 10.19 182 ILE A N 1
ATOM 1425 C CA . ILE A 1 185 ? 47.028 18.357 22.154 1.00 12.10 182 ILE A CA 1
ATOM 1426 C C . ILE A 1 185 ? 48.176 18.964 22.950 1.00 13.48 182 ILE A C 1
ATOM 1427 O O . ILE A 1 185 ? 48.008 19.983 23.626 1.00 16.62 182 ILE A O 1
ATOM 1432 N N . ALA A 1 186 ? 49.354 18.344 22.898 1.00 14.12 183 ALA A N 1
ATOM 1433 C CA . ALA A 1 186 ? 50.502 18.893 23.611 1.00 15.04 183 ALA A CA 1
ATOM 1434 C C . ALA A 1 186 ? 50.841 20.296 23.122 1.00 15.12 183 ALA A C 1
ATOM 1435 O O . ALA A 1 186 ? 51.133 21.188 23.929 1.00 17.74 183 ALA A O 1
ATOM 1437 N N . LYS A 1 187 ? 50.766 20.522 21.805 1.00 12.67 184 LYS A N 1
ATOM 1438 C CA . LYS A 1 187 ? 51.182 21.801 21.240 1.00 13.23 184 LYS A CA 1
ATOM 1439 C C . LYS A 1 187 ? 50.079 22.852 21.279 1.00 13.43 184 LYS A C 1
ATOM 1440 O O . LYS A 1 187 ? 50.365 24.044 21.460 1.00 13.40 184 LYS A O 1
ATOM 1446 N N . GLY A 1 188 ? 48.830 22.444 21.085 1.00 10.90 185 GLY A N 1
ATOM 1447 C CA . GLY A 1 188 ? 47.721 23.376 20.982 1.00 9.90 185 GLY A CA 1
ATOM 1448 C C . GLY A 1 188 ? 47.174 23.779 22.334 1.00 11.24 185 GLY A C 1
ATOM 1449 O O . GLY A 1 188 ? 45.999 23.548 22.632 1.00 12.77 185 GLY A O 1
ATOM 1450 N N . ARG A 1 189 ? 48.025 24.373 23.164 1.00 9.84 186 ARG A N 1
ATOM 1451 C CA . ARG A 1 189 ? 47.614 24.837 24.483 1.00 10.68 186 ARG A CA 1
ATOM 1452 C C . ARG A 1 189 ? 48.001 26.296 24.643 1.00 10.71 186 ARG A C 1
ATOM 1453 O O . ARG A 1 189 ? 49.014 26.744 24.100 1.00 13.22 186 ARG A O 1
ATOM 1461 N N . PHE A 1 190 ? 47.174 27.037 25.375 1.00 8.53 187 PHE A N 1
ATOM 1462 C CA . PHE A 1 190 ? 47.223 28.491 25.297 1.00 8.17 187 PHE A CA 1
ATOM 1463 C C . PHE A 1 190 ? 47.038 29.112 26.671 1.00 9.26 187 PHE A C 1
ATOM 1464 O O . PHE A 1 190 ? 46.404 28.539 27.565 1.00 9.77 187 PHE A O 1
ATOM 1472 N N . GLY A 1 191 ? 47.560 30.325 26.808 1.00 9.34 188 GLY A N 1
ATOM 1473 C CA . GLY A 1 191 ? 47.253 31.120 27.977 1.00 10.08 188 GLY A CA 1
ATOM 1474 C C . GLY A 1 191 ? 48.132 30.759 29.150 1.00 11.40 188 GLY A C 1
ATOM 1475 O O . GLY A 1 191 ? 48.985 29.867 29.090 1.00 11.75 188 GLY A O 1
ATOM 1476 N N . GLU A 1 192 ? 47.895 31.483 30.253 1.00 10.91 189 GLU A N 1
ATOM 1477 C CA . GLU A 1 192 ? 48.700 31.326 31.458 1.00 11.45 189 GLU A CA 1
ATOM 1478 C C . GLU A 1 192 ? 48.570 29.942 32.090 1.00 11.81 189 GLU A C 1
ATOM 1479 O O . GLU A 1 192 ? 49.464 29.536 32.841 1.00 14.52 189 GLU A O 1
ATOM 1485 N N . TRP A 1 193 ? 47.484 29.215 31.827 1.00 10.48 190 TRP A N 1
ATOM 1486 C CA . TRP A 1 193 ? 47.290 27.880 32.375 1.00 10.12 190 TRP A CA 1
ATOM 1487 C C . TRP A 1 193 ? 47.658 26.774 31.396 1.00 9.63 190 TRP A C 1
ATOM 1488 O O . TRP A 1 193 ? 47.599 25.591 31.765 1.00 9.97 190 TRP A O 1
ATOM 1499 N N . LYS A 1 194 ? 48.014 27.125 30.160 1.00 9.80 191 LYS A N 1
ATOM 1500 C CA . LYS A 1 194 ? 48.433 26.161 29.147 1.00 10.51 191 LYS A CA 1
ATOM 1501 C C . LYS A 1 194 ? 47.353 25.102 28.927 1.00 8.93 191 LYS A C 1
ATOM 1502 O O . LYS A 1 194 ? 47.589 23.898 29.031 1.00 10.85 191 LYS A O 1
ATOM 1508 N N . LEU A 1 195 ? 46.141 25.586 28.609 1.00 7.14 192 LEU A N 1
ATOM 1509 C CA . LEU A 1 195 ? 44.964 24.743 28.456 1.00 6.83 192 LEU A CA 1
ATOM 1510 C C . LEU A 1 195 ? 44.605 24.573 26.983 1.00 7.11 192 LEU A C 1
ATOM 1511 O O . LEU A 1 195 ? 44.833 25.471 26.164 1.00 7.59 192 LEU A O 1
ATOM 1516 N N . PRO A 1 196 ? 43.995 23.447 26.628 1.00 6.88 193 PRO A N 1
ATOM 1517 C CA . PRO A 1 196 ? 43.492 23.292 25.264 1.00 6.96 193 PRO A CA 1
ATOM 1518 C C . PRO A 1 196 ? 42.246 24.120 25.063 1.00 7.21 193 PRO A C 1
ATOM 1519 O O . PRO A 1 196 ? 41.450 24.315 26.010 1.00 8.21 193 PRO A O 1
ATOM 1523 N N . PRO A 1 197 ? 42.003 24.635 23.864 1.00 5.85 194 PRO A N 1
ATOM 1524 C CA . PRO A 1 197 ? 40.769 25.371 23.597 1.00 6.84 194 PRO A CA 1
ATOM 1525 C C . PRO A 1 197 ? 39.634 24.414 23.253 1.00 6.52 194 PRO A C 1
ATOM 1526 O O . PRO A 1 197 ? 39.843 23.258 22.861 1.00 7.49 194 PRO A O 1
ATOM 1530 N N . ASP A 1 198 ? 38.406 24.933 23.384 1.00 6.11 195 ASP A N 1
ATOM 1531 C CA . ASP A 1 198 ? 37.248 24.238 22.827 1.00 4.02 195 ASP A CA 1
ATOM 1532 C C . ASP A 1 198 ? 37.448 23.956 21.337 1.00 4.68 195 ASP A C 1
ATOM 1533 O O . ASP A 1 198 ? 37.116 22.863 20.854 1.00 6.41 195 ASP A O 1
ATOM 1538 N N . TRP A 1 199 ? 38.009 24.919 20.601 1.00 5.05 196 TRP A N 1
ATOM 1539 C CA . TRP A 1 199 ? 38.142 24.844 19.145 1.00 3.91 196 TRP A CA 1
ATOM 1540 C C . TRP A 1 199 ? 39.523 25.349 18.749 1.00 5.01 196 TRP A C 1
ATOM 1541 O O . TRP A 1 199 ? 39.879 26.495 19.063 1.00 6.14 196 TRP A O 1
ATOM 1552 N N . LEU A 1 200 ? 40.281 24.509 18.039 1.00 5.89 197 LEU A N 1
ATOM 1553 C CA . LEU A 1 200 ? 41.643 24.796 17.606 1.00 5.27 197 LEU A CA 1
ATOM 1554 C C . LEU A 1 200 ? 41.646 25.005 16.097 1.00 6.88 197 LEU A C 1
ATOM 1555 O O . LEU A 1 200 ? 40.894 24.347 15.373 1.00 7.80 197 LEU A O 1
ATOM 1560 N N . SER A 1 201 ? 42.482 25.925 15.617 1.00 7.14 198 SER A N 1
ATOM 1561 C CA . SER A 1 201 ? 42.695 26.099 14.183 1.00 8.53 198 SER A CA 1
ATOM 1562 C C . SER A 1 201 ? 44.138 25.752 13.820 1.00 7.80 198 SER A C 1
ATOM 1563 O O . SER A 1 201 ? 45.078 26.144 14.524 1.00 9.29 198 SER A O 1
ATOM 1566 N N . ILE A 1 202 ? 44.325 25.023 12.715 1.00 7.48 199 ILE A N 1
ATOM 1567 C CA . ILE A 1 202 ? 45.651 24.804 12.133 1.00 7.17 199 ILE A CA 1
ATOM 1568 C C . ILE A 1 202 ? 45.634 25.390 10.725 1.00 7.51 199 ILE A C 1
ATOM 1569 O O . ILE A 1 202 ? 44.749 25.064 9.924 1.00 9.28 199 ILE A O 1
ATOM 1574 N N . ASN A 1 203 ? 46.585 26.280 10.438 1.00 7.84 200 ASN A N 1
ATOM 1575 C CA . ASN A 1 203 ? 46.689 26.861 9.107 1.00 8.55 200 ASN A CA 1
ATOM 1576 C C . ASN A 1 203 ? 47.279 25.833 8.146 1.00 9.54 200 ASN A C 1
ATOM 1577 O O . ASN A 1 203 ? 48.324 25.235 8.415 1.00 10.76 200 ASN A O 1
ATOM 1582 N N . LEU A 1 204 ? 46.579 25.594 7.039 1.00 9.84 201 LEU A N 1
ATOM 1583 C CA . LEU A 1 204 ? 46.991 24.542 6.118 1.00 11.68 201 LEU A CA 1
ATOM 1584 C C . LEU A 1 204 ? 48.200 24.931 5.280 1.00 13.21 201 LEU A C 1
ATOM 1585 O O . LEU A 1 204 ? 48.853 24.046 4.710 1.00 15.34 201 LEU A O 1
ATOM 1590 N N . HIS A 1 205 ? 48.504 26.223 5.188 1.00 12.00 202 HIS A N 1
ATOM 1591 C CA . HIS A 1 205 ? 49.644 26.687 4.403 1.00 13.23 202 HIS A CA 1
ATOM 1592 C C . HIS A 1 205 ? 50.915 26.874 5.220 1.00 12.39 202 HIS A C 1
ATOM 1593 O O . HIS A 1 205 ? 51.992 26.982 4.627 1.00 13.12 202 HIS A O 1
ATOM 1600 N N . THR A 1 206 ? 50.832 26.949 6.547 1.00 10.76 203 THR A N 1
ATOM 1601 C CA . THR A 1 206 ? 52.015 27.169 7.385 1.00 10.39 203 THR A CA 1
ATOM 1602 C C . THR A 1 206 ? 52.157 26.175 8.529 1.00 9.98 203 THR A C 1
ATOM 1603 O O . THR A 1 206 ? 53.248 26.090 9.110 1.00 9.52 203 THR A O 1
ATOM 1607 N N . ASN A 1 207 ? 51.097 25.463 8.905 1.00 8.82 204 ASN A N 1
ATOM 1608 C CA . ASN A 1 207 ? 51.052 24.599 10.088 1.00 10.24 204 ASN A CA 1
ATOM 1609 C C . ASN A 1 207 ? 51.032 25.367 11.405 1.00 10.42 204 ASN A C 1
ATOM 1610 O O . ASN A 1 207 ? 51.243 24.765 12.464 1.00 10.56 204 ASN A O 1
ATOM 1615 N N . ALA A 1 208 ? 50.797 26.678 11.380 1.00 9.73 205 ALA A N 1
ATOM 1616 C CA . ALA A 1 208 ? 50.692 27.438 12.618 1.00 9.53 205 ALA A CA 1
ATOM 1617 C C . ALA A 1 208 ? 49.380 27.124 13.329 1.00 9.08 205 ALA A C 1
ATOM 1618 O O . ALA A 1 208 ? 48.331 26.982 12.693 1.00 9.38 205 ALA A O 1
ATOM 1620 N N . PHE A 1 209 ? 49.447 27.043 14.661 1.00 8.21 206 PHE A N 1
ATOM 1621 C CA . PHE A 1 209 ? 48.311 26.723 15.527 1.00 8.22 206 PHE A CA 1
ATOM 1622 C C . PHE A 1 209 ? 47.752 27.992 16.155 1.00 9.70 206 PHE A C 1
ATOM 1623 O O . PHE A 1 209 ? 48.507 28.873 16.589 1.00 12.60 206 PHE A O 1
ATOM 1631 N N . SER A 1 210 ? 46.425 28.056 16.265 1.00 7.91 207 SER A N 1
ATOM 1632 C CA . SER A 1 210 ? 45.777 29.194 16.900 1.00 8.40 207 SER A CA 1
ATOM 1633 C C . SER A 1 210 ? 44.433 28.764 17.482 1.00 7.62 207 SER A C 1
ATOM 1634 O O . SER A 1 210 ? 43.929 27.673 17.214 1.00 9.12 207 SER A O 1
ATOM 1637 N N . ILE A 1 211 ? 43.861 29.634 18.299 1.00 6.74 208 ILE A N 1
ATOM 1638 C CA . ILE A 1 211 ? 42.502 29.430 18.781 1.00 7.20 208 ILE A CA 1
ATOM 1639 C C . ILE A 1 211 ? 41.555 29.777 17.641 1.00 8.91 208 ILE A C 1
ATOM 1640 O O . ILE A 1 211 ? 41.702 30.823 16.997 1.00 11.39 208 ILE A O 1
ATOM 1645 N N . ALA A 1 212 ? 40.586 28.900 17.370 1.00 7.64 209 ALA A N 1
ATOM 1646 C CA . ALA A 1 212 ? 39.762 29.081 16.180 1.00 8.35 209 ALA A CA 1
ATOM 1647 C C . ALA A 1 212 ? 38.855 30.296 16.323 1.00 9.01 209 ALA A C 1
ATOM 1648 O O . ALA A 1 212 ? 38.316 30.565 17.400 1.00 9.39 209 ALA A O 1
ATOM 1650 N N . LYS A 1 213 ? 38.697 31.031 15.222 1.00 9.89 210 LYS A N 1
ATOM 1651 C CA . LYS A 1 213 ? 37.662 32.049 15.146 1.00 10.88 210 LYS A CA 1
ATOM 1652 C C . LYS A 1 213 ? 36.301 31.376 15.000 1.00 12.03 210 LYS A C 1
ATOM 1653 O O . LYS A 1 213 ? 36.196 30.232 14.546 1.00 13.58 210 LYS A O 1
ATOM 1659 N N . GLY A 1 214 ? 35.251 32.092 15.408 1.00 9.66 211 GLY A N 1
ATOM 1660 C CA . GLY A 1 214 ? 33.890 31.599 15.282 1.00 8.81 211 GLY A CA 1
ATOM 1661 C C . GLY A 1 214 ? 33.266 31.128 16.574 1.00 7.45 211 GLY A C 1
ATOM 1662 O O . GLY A 1 214 ? 32.061 30.834 16.589 1.00 7.38 211 GLY A O 1
ATOM 1663 N N . TRP A 1 215 ? 34.038 31.034 17.654 1.00 7.58 212 TRP A N 1
ATOM 1664 C CA . TRP A 1 215 ? 33.555 30.707 18.983 1.00 9.17 212 TRP A CA 1
ATOM 1665 C C . TRP A 1 215 ? 34.402 31.488 19.984 1.00 9.89 212 TRP A C 1
ATOM 1666 O O . TRP A 1 215 ? 35.543 31.840 19.679 1.00 10.45 212 TRP A O 1
ATOM 1677 N N . PRO A 1 216 ? 33.871 31.764 21.170 1.00 11.39 213 PRO A N 1
ATOM 1678 C CA . PRO A 1 216 ? 34.675 32.472 22.181 1.00 13.11 213 PRO A CA 1
ATOM 1679 C C . PRO A 1 216 ? 35.952 31.701 22.463 1.00 11.71 213 PRO A C 1
ATOM 1680 O O . PRO A 1 216 ? 35.947 30.459 22.471 1.00 11.33 213 PRO A O 1
ATOM 1684 N N . PRO A 1 217 ? 37.069 32.393 22.656 1.00 10.15 214 PRO A N 1
ATOM 1685 C CA . PRO A 1 217 ? 38.388 31.726 22.771 1.00 9.17 214 PRO A CA 1
ATOM 1686 C C . PRO A 1 217 ? 38.643 31.179 24.172 1.00 10.03 214 PRO A C 1
ATOM 1687 O O . PRO A 1 217 ? 39.460 31.695 24.946 1.00 11.06 214 PRO A O 1
ATOM 1691 N N . ARG A 1 218 ? 37.962 30.082 24.505 1.00 7.90 215 ARG A N 1
ATOM 1692 C CA . ARG A 1 218 ? 37.867 29.604 25.876 1.00 7.96 215 ARG A CA 1
ATOM 1693 C C . ARG A 1 218 ? 38.234 28.130 25.986 1.00 7.16 215 ARG A C 1
ATOM 1694 O O . ARG A 1 218 ? 38.164 27.375 25.012 1.00 7.93 215 ARG A O 1
ATOM 1702 N N . PHE A 1 219 ? 38.624 27.742 27.186 1.00 6.94 216 PHE A N 1
ATOM 1703 C CA . PHE A 1 219 ? 38.551 26.376 27.703 1.00 7.08 216 PHE A CA 1
ATOM 1704 C C . PHE A 1 219 ? 37.242 26.299 28.469 1.00 7.09 216 PHE A C 1
ATOM 1705 O O . PHE A 1 219 ? 37.113 26.950 29.431 1.00 8.33 216 PHE A O 1
ATOM 1713 N N . SER A 1 220 ? 36.295 25.496 28.007 1.00 6.85 217 SER A N 1
ATOM 1714 C CA . SER A 1 220 ? 34.991 25.422 28.627 1.00 7.17 217 SER A CA 1
ATOM 1715 C C . SER A 1 220 ? 34.296 24.079 28.409 1.00 6.74 217 SER A C 1
ATOM 1716 O O . SER A 1 220 ? 34.870 23.068 28.657 1.00 7.10 217 SER A O 1
ATOM 1719 N N . TYR A 1 221 ? 33.069 24.118 27.941 1.00 6.06 218 TYR A N 1
ATOM 1720 C CA . TYR A 1 221 ? 32.205 22.973 28.008 1.00 7.00 218 TYR A CA 1
ATOM 1721 C C . TYR A 1 221 ? 32.564 21.830 27.072 1.00 7.77 218 TYR A C 1
ATOM 1722 O O . TYR A 1 221 ? 32.159 20.733 27.286 1.00 9.57 218 TYR A O 1
ATOM 1731 N N . ASP A 1 222 ? 33.347 22.121 26.040 1.00 8.04 219 ASP A N 1
ATOM 1732 C CA . ASP A 1 222 ? 33.915 21.077 25.194 1.00 9.42 219 ASP A CA 1
ATOM 1733 C C . ASP A 1 222 ? 35.257 20.565 25.731 1.00 7.04 219 ASP A C 1
ATOM 1734 O O . ASP A 1 222 ? 35.441 19.388 25.960 1.00 6.13 219 ASP A O 1
ATOM 1739 N N . ALA A 1 223 ? 36.162 21.499 25.984 1.00 5.47 220 ALA A N 1
ATOM 1740 C CA . ALA A 1 223 ? 37.536 21.172 26.307 1.00 5.88 220 ALA A CA 1
ATOM 1741 C C . ALA A 1 223 ? 37.692 20.419 27.618 1.00 5.00 220 ALA A C 1
ATOM 1742 O O . ALA A 1 223 ? 38.655 19.746 27.808 1.00 4.78 220 ALA A O 1
ATOM 1744 N N . ILE A 1 224 ? 36.695 20.498 28.473 1.00 5.55 221 ILE A N 1
ATOM 1745 C CA . ILE A 1 224 ? 36.806 19.881 29.775 1.00 6.90 221 ILE A CA 1
ATOM 1746 C C . ILE A 1 224 ? 36.721 18.385 29.580 1.00 7.38 221 ILE A C 1
ATOM 1747 O O . ILE A 1 224 ? 37.320 17.675 30.362 1.00 8.18 221 ILE A O 1
ATOM 1752 N N A ARG A 1 225 ? 36.303 17.840 28.468 0.50 5.82 222 ARG A N 1
ATOM 1753 N N B ARG A 1 225 ? 36.301 17.842 28.470 0.50 5.80 222 ARG A N 1
ATOM 1754 C CA A ARG A 1 225 ? 36.459 16.424 28.233 0.50 7.81 222 ARG A CA 1
ATOM 1755 C CA B ARG A 1 225 ? 36.457 16.428 28.234 0.50 7.77 222 ARG A CA 1
ATOM 1756 C C A ARG A 1 225 ? 37.886 15.948 27.978 0.50 7.68 222 ARG A C 1
ATOM 1757 C C B ARG A 1 225 ? 37.889 15.953 27.996 0.50 7.70 222 ARG A C 1
ATOM 1758 O O A ARG A 1 225 ? 38.150 14.784 28.036 0.50 10.32 222 ARG A O 1
ATOM 1759 O O B ARG A 1 225 ? 38.147 14.787 28.036 0.50 10.32 222 ARG A O 1
ATOM 1774 N N . VAL A 1 226 ? 38.731 16.844 27.509 1.00 6.63 223 VAL A N 1
ATOM 1775 C CA . VAL A 1 226 ? 40.074 16.437 27.103 1.00 7.20 223 VAL A CA 1
ATOM 1776 C C . VAL A 1 226 ? 40.871 15.748 28.212 1.00 7.43 223 VAL A C 1
ATOM 1777 O O . VAL A 1 226 ? 41.324 14.638 28.028 1.00 8.00 223 VAL A O 1
ATOM 1781 N N . PRO A 1 227 ? 41.046 16.397 29.351 1.00 6.81 224 PRO A N 1
ATOM 1782 C CA . PRO A 1 227 ? 41.770 15.698 30.423 1.00 7.20 224 PRO A CA 1
ATOM 1783 C C . PRO A 1 227 ? 41.100 14.390 30.827 1.00 8.37 224 PRO A C 1
ATOM 1784 O O . PRO A 1 227 ? 41.799 13.423 31.151 1.00 11.09 224 PRO A O 1
ATOM 1788 N N . LEU 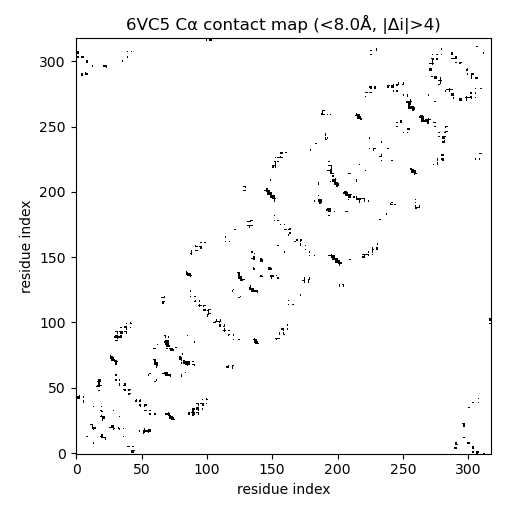A 1 228 ? 39.768 14.312 30.755 1.00 6.72 225 LEU A N 1
ATOM 1789 C CA . LEU A 1 228 ? 39.087 13.063 31.091 1.00 8.18 225 LEU A CA 1
ATOM 1790 C C . LEU A 1 228 ? 39.428 11.945 30.108 1.00 7.59 225 LEU A C 1
ATOM 1791 O O . LEU A 1 228 ? 39.783 10.835 30.520 1.00 8.19 225 LEU A O 1
ATOM 1796 N N . TYR A 1 229 ? 39.327 12.213 28.799 1.00 7.54 226 TYR A N 1
ATOM 1797 C CA . TYR A 1 229 ? 39.607 11.162 27.819 1.00 8.06 226 TYR A CA 1
ATOM 1798 C C . TYR A 1 229 ? 41.069 10.734 27.859 1.00 8.87 226 TYR A C 1
ATOM 1799 O O . TYR A 1 229 ? 41.369 9.541 27.706 1.00 10.23 226 TYR A O 1
ATOM 1808 N N . LEU A 1 230 ? 41.993 11.687 28.055 1.00 9.87 227 LEU A N 1
ATOM 1809 C CA . LEU A 1 230 ? 43.413 11.347 28.143 1.00 10.85 227 LEU A CA 1
ATOM 1810 C C . LEU A 1 230 ? 43.694 10.490 29.368 1.00 11.51 227 LEU A C 1
ATOM 1811 O O . LEU A 1 230 ? 44.438 9.503 29.285 1.00 11.98 227 LEU A O 1
ATOM 1816 N N . SER A 1 231 ? 43.107 10.844 30.512 1.00 10.99 228 SER A N 1
ATOM 1817 C CA . SER A 1 231 ? 43.292 10.031 31.714 1.00 12.67 228 SER A CA 1
ATOM 1818 C C . SER A 1 231 ? 42.705 8.636 31.523 1.00 13.76 228 SER A C 1
ATOM 1819 O O . SER A 1 231 ? 43.353 7.625 31.828 1.00 14.54 228 SER A O 1
ATOM 1822 N N . TRP A 1 232 ? 41.481 8.569 31.001 1.00 10.68 229 TRP A N 1
ATOM 1823 C CA . TRP A 1 232 ? 40.784 7.298 30.815 1.00 10.03 229 TRP A CA 1
ATOM 1824 C C . TRP A 1 232 ? 41.588 6.354 29.923 1.00 13.20 229 TRP A C 1
ATOM 1825 O O . TRP A 1 232 ? 41.699 5.155 30.210 1.00 15.20 229 TRP A O 1
ATOM 1836 N N . ALA A 1 233 ? 42.197 6.886 28.867 1.00 11.64 230 ALA A N 1
ATOM 1837 C CA . ALA A 1 233 ? 42.993 6.099 27.931 1.00 13.08 230 ALA A CA 1
ATOM 1838 C C . ALA A 1 233 ? 44.444 5.899 28.367 1.00 15.76 230 ALA A C 1
ATOM 1839 O O . ALA A 1 233 ? 45.222 5.318 27.599 1.00 16.68 230 ALA A O 1
ATOM 1841 N N . HIS A 1 234 ? 44.833 6.368 29.556 1.00 14.34 231 HIS A N 1
ATOM 1842 C CA . HIS A 1 234 ? 46.208 6.235 30.061 1.00 16.04 231 HIS A CA 1
ATOM 1843 C C . HIS A 1 234 ? 47.217 6.955 29.168 1.00 16.63 231 HIS A C 1
ATOM 1844 O O . HIS A 1 234 ? 48.356 6.511 28.994 1.00 17.70 231 HIS A O 1
ATOM 1851 N N . MET A 1 235 ? 46.795 8.091 28.613 1.00 15.15 232 MET A N 1
ATOM 1852 C CA . MET A 1 235 ? 47.621 8.892 27.722 1.00 15.40 232 MET A CA 1
ATOM 1853 C C . MET A 1 235 ? 47.991 10.243 28.312 1.00 15.24 232 MET A C 1
ATOM 1854 O O . MET A 1 235 ? 48.637 11.041 27.621 1.00 17.46 232 MET A O 1
ATOM 1859 N N . LEU A 1 236 ? 47.599 10.536 29.554 1.00 15.08 233 LEU A N 1
ATOM 1860 C CA . LEU A 1 236 ? 47.906 11.826 30.171 1.00 16.57 233 LEU A CA 1
ATOM 1861 C C . LEU A 1 236 ? 49.351 11.812 30.669 1.00 18.16 233 LEU A C 1
ATOM 1862 O O . LEU A 1 236 ? 49.689 11.067 31.596 1.00 19.35 233 LEU A O 1
ATOM 1867 N N . THR A 1 237 ? 50.208 12.629 30.046 1.00 19.20 234 THR A N 1
ATOM 1868 C CA . THR A 1 237 ? 51.618 12.666 30.403 1.00 18.99 234 THR A CA 1
ATOM 1869 C C . THR A 1 237 ? 51.803 13.346 31.756 1.00 18.98 234 THR A C 1
ATOM 1870 O O . THR A 1 237 ? 50.931 14.088 32.212 1.00 18.19 234 THR A O 1
ATOM 1874 N N . PRO A 1 238 ? 52.937 13.099 32.418 1.00 19.94 235 PRO A N 1
ATOM 1875 C CA . PRO A 1 238 ? 53.252 13.856 33.645 1.00 20.63 235 PRO A CA 1
ATOM 1876 C C . PRO A 1 238 ? 53.190 15.366 33.474 1.00 20.61 235 PRO A C 1
ATOM 1877 O O . PRO A 1 238 ? 52.614 16.056 34.327 1.00 21.60 235 PRO A O 1
ATOM 1881 N N . GLU A 1 239 ? 53.761 15.898 32.387 1.00 22.20 236 GLU A N 1
ATOM 1882 C CA . GLU A 1 239 ? 53.705 17.331 32.115 1.00 22.85 236 GLU A CA 1
ATOM 1883 C C . GLU A 1 239 ? 52.270 17.842 32.128 1.00 20.49 236 GLU A C 1
ATOM 1884 O O . GLU A 1 239 ? 51.954 18.828 32.804 1.00 20.83 236 GLU A O 1
ATOM 1890 N N . LEU A 1 240 ? 51.384 17.173 31.387 1.00 18.79 237 LEU A N 1
ATOM 1891 C CA . LEU A 1 240 ? 50.010 17.653 31.264 1.00 18.20 237 LEU A CA 1
ATOM 1892 C C . LEU A 1 240 ? 49.232 17.477 32.562 1.00 15.64 237 LEU A C 1
ATOM 1893 O O . LEU A 1 240 ? 48.420 18.335 32.920 1.00 15.96 237 LEU A O 1
ATOM 1898 N N . LEU A 1 241 ? 49.435 16.361 33.260 1.00 13.58 238 LEU A N 1
ATOM 1899 C CA . LEU A 1 241 ? 48.766 16.170 34.541 1.00 12.78 238 LEU A CA 1
ATOM 1900 C C . LEU A 1 241 ? 49.153 17.269 35.526 1.00 14.59 238 LEU A C 1
ATOM 1901 O O . LEU A 1 241 ? 48.302 17.776 36.267 1.00 15.13 238 LEU A O 1
ATOM 1906 N N . ALA A 1 242 ? 50.428 17.665 35.533 1.00 15.18 239 ALA A N 1
ATOM 1907 C CA . ALA A 1 242 ? 50.865 18.718 36.442 1.00 16.25 239 ALA A CA 1
ATOM 1908 C C . ALA A 1 242 ? 50.220 20.050 36.089 1.00 16.77 239 ALA A C 1
ATOM 1909 O O . ALA A 1 242 ? 49.821 20.808 36.984 1.00 16.78 239 ALA A O 1
ATOM 1911 N N . ASP A 1 243 ? 50.100 20.346 34.792 1.00 16.54 240 ASP A N 1
ATOM 1912 C CA . ASP A 1 243 ? 49.464 21.587 34.358 1.00 17.03 240 ASP A CA 1
ATOM 1913 C C . ASP A 1 243 ? 47.978 21.617 34.718 1.00 14.56 240 ASP A C 1
ATOM 1914 O O . ASP A 1 243 ? 47.477 22.625 35.226 1.00 14.92 240 ASP A O 1
ATOM 1919 N N . PHE A 1 244 ? 47.249 20.527 34.464 1.00 13.45 241 PHE A N 1
ATOM 1920 C CA . PHE A 1 244 ? 45.844 20.514 34.862 1.00 12.39 241 PHE A CA 1
ATOM 1921 C C . PHE A 1 244 ? 45.705 20.606 36.380 1.00 11.68 241 PHE A C 1
ATOM 1922 O O . PHE A 1 244 ? 44.815 21.295 36.887 1.00 12.96 241 PHE A O 1
ATOM 1930 N N A SER A 1 245 ? 46.578 19.918 37.122 0.54 11.54 242 SER A N 1
ATOM 1931 N N B SER A 1 245 ? 46.581 19.919 37.118 0.46 11.61 242 SER A N 1
ATOM 1932 C CA A SER A 1 245 ? 46.504 19.947 38.581 0.54 12.70 242 SE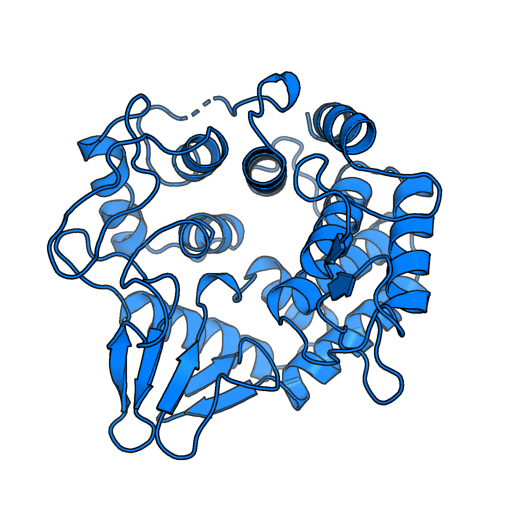R A CA 1
ATOM 1933 C CA B SER A 1 245 ? 46.520 19.942 38.577 0.46 12.66 242 SER A CA 1
ATOM 1934 C C A SER A 1 245 ? 46.699 21.360 39.117 0.54 12.94 242 SER A C 1
ATOM 1935 C C B SER A 1 245 ? 46.705 21.354 39.117 0.46 12.91 242 SER A C 1
ATOM 1936 O O A SER A 1 245 ? 45.983 21.787 40.031 0.54 14.07 242 SER A O 1
ATOM 1937 O O B SER A 1 245 ? 45.991 21.773 40.036 0.46 13.92 242 SER A O 1
ATOM 1942 N N . ARG A 1 246 ? 47.651 22.106 38.546 1.00 13.41 243 ARG A N 1
ATOM 1943 C CA . ARG A 1 246 ? 47.882 23.477 38.990 1.00 15.27 243 ARG A CA 1
ATOM 1944 C C . ARG A 1 246 ? 46.653 24.337 38.754 1.00 12.86 243 ARG A C 1
ATOM 1945 O O . ARG A 1 246 ? 46.314 25.198 39.578 1.00 12.81 243 ARG A O 1
ATOM 1953 N N . PHE A 1 247 ? 45.970 24.104 37.634 1.00 11.50 244 PHE A N 1
ATOM 1954 C CA . PHE A 1 247 ? 44.760 24.844 37.305 1.00 10.67 244 PHE A CA 1
ATOM 1955 C C . PHE A 1 247 ? 43.627 24.528 38.285 1.00 10.81 244 PHE A C 1
ATOM 1956 O O . PHE A 1 247 ? 43.033 25.440 38.875 1.00 11.80 244 PHE A O 1
ATOM 1964 N N . TRP A 1 248 ? 43.310 23.241 38.481 1.00 9.89 245 TRP A N 1
ATOM 1965 C CA . TRP A 1 248 ? 42.207 22.912 39.379 1.00 9.37 245 TRP A CA 1
ATOM 1966 C C . TRP A 1 248 ? 42.462 23.451 40.778 1.00 9.41 245 TRP A C 1
ATOM 1967 O O . TRP A 1 248 ? 41.549 23.966 41.432 1.00 12.52 245 TRP A O 1
ATOM 1978 N N . ASN A 1 249 ? 43.685 23.290 41.275 1.00 10.11 246 ASN A N 1
ATOM 1979 C CA . ASN A 1 249 ? 43.979 23.647 42.655 1.00 11.56 246 ASN A CA 1
ATOM 1980 C C . ASN A 1 249 ? 44.083 25.151 42.879 1.00 12.80 246 ASN A C 1
ATOM 1981 O O . ASN A 1 249 ? 43.898 25.604 44.017 1.00 15.12 246 ASN A O 1
ATOM 1986 N N . HIS A 1 250 ? 44.341 25.935 41.830 1.00 10.88 247 HIS A N 1
ATOM 1987 C CA . HIS A 1 250 ? 44.314 27.388 41.977 1.00 11.66 247 HIS A CA 1
ATOM 1988 C C . HIS A 1 250 ? 42.922 27.884 42.327 1.00 12.20 247 HIS A C 1
ATOM 1989 O O . HIS A 1 250 ? 42.767 28.812 43.135 1.00 13.63 247 HIS A O 1
ATOM 1996 N N . TYR A 1 251 ? 41.897 27.299 41.706 1.00 10.30 248 TYR A N 1
ATOM 1997 C CA . TYR A 1 251 ? 40.527 27.734 41.938 1.00 12.43 248 TYR A CA 1
ATOM 1998 C C . TYR A 1 251 ? 39.857 26.973 43.069 1.00 13.47 248 TYR A C 1
ATOM 1999 O O . TYR A 1 251 ? 39.061 27.562 43.815 1.00 17.15 248 TYR A O 1
ATOM 2008 N N . GLY A 1 252 ? 40.177 25.697 43.232 1.00 12.58 249 GLY A N 1
ATOM 2009 C CA . GLY A 1 252 ? 39.614 24.911 44.308 1.00 12.01 249 GLY A CA 1
ATOM 2010 C C . GLY A 1 252 ? 38.285 24.263 43.948 1.00 11.25 249 GLY A C 1
ATOM 2011 O O . GLY A 1 252 ? 37.561 24.699 43.051 1.00 12.08 249 GLY A O 1
ATOM 2012 N N . ALA A 1 253 ? 37.949 23.221 44.716 1.00 11.56 250 ALA A N 1
ATOM 2013 C CA . ALA A 1 253 ? 36.770 22.412 44.426 1.00 12.18 250 ALA A CA 1
ATOM 2014 C C . ALA A 1 253 ? 35.478 23.211 44.516 1.00 13.60 250 ALA A C 1
ATOM 2015 O O . ALA A 1 253 ? 34.493 22.850 43.867 1.00 15.77 250 ALA A O 1
ATOM 2017 N N . SER A 1 254 ? 35.456 24.283 45.305 1.00 14.18 251 SER A N 1
ATOM 2018 C CA . SER A 1 254 ? 34.249 25.086 45.486 1.00 15.82 251 SER A CA 1
ATOM 2019 C C . SER A 1 254 ? 34.098 26.210 44.468 1.00 13.27 251 SER A C 1
ATOM 2020 O O . SER A 1 254 ? 33.059 26.884 44.468 1.00 15.27 251 SER A O 1
ATOM 2023 N N . ALA A 1 255 ? 35.085 26.429 43.584 1.00 11.10 252 ALA A N 1
ATOM 2024 C CA . ALA A 1 255 ? 35.023 27.590 42.705 1.00 11.61 252 ALA A CA 1
ATOM 2025 C C . ALA A 1 255 ? 35.623 27.318 41.326 1.00 9.66 252 ALA A C 1
ATOM 2026 O O . ALA A 1 255 ? 36.213 28.220 40.723 1.00 10.47 252 ALA A O 1
ATOM 2028 N N . LEU A 1 256 ? 35.498 26.098 40.814 1.00 8.75 253 LEU A N 1
ATOM 2029 C CA . LEU A 1 256 ? 36.011 25.849 39.474 1.00 7.21 253 LEU A CA 1
ATOM 2030 C C . LEU A 1 256 ? 35.225 26.707 38.485 1.00 8.42 253 LEU A C 1
ATOM 2031 O O . LEU A 1 256 ? 33.998 26.795 38.586 1.00 8.76 253 LEU A O 1
ATOM 2036 N N . PRO A 1 257 ? 35.879 27.353 37.551 1.00 7.79 254 PRO A N 1
ATOM 2037 C CA . PRO A 1 257 ? 35.169 28.207 36.598 1.00 7.99 254 PRO A CA 1
ATOM 2038 C C . PRO A 1 257 ? 34.448 27.403 35.519 1.00 9.10 254 PRO A C 1
ATOM 2039 O O . PRO A 1 257 ? 34.913 26.395 35.138 1.00 9.87 254 PRO A O 1
ATOM 2043 N N . GLY A 1 258 ? 33.322 27.892 35.063 1.00 8.00 255 GLY A N 1
ATOM 2044 C CA . GLY A 1 258 ? 32.665 27.291 33.911 1.00 7.75 255 GLY A CA 1
ATOM 2045 C C . GLY A 1 258 ? 33.422 27.522 32.618 1.00 7.75 255 GLY A C 1
ATOM 2046 O O . GLY A 1 258 ? 33.418 26.670 31.719 1.00 9.20 255 GLY A O 1
ATOM 2047 N N . TRP A 1 259 ? 34.071 28.675 32.496 1.00 7.14 256 TRP A N 1
ATOM 2048 C CA . TRP A 1 259 ? 34.946 28.918 31.363 1.00 7.30 256 TRP A CA 1
ATOM 2049 C C . TRP A 1 259 ? 36.100 29.807 31.786 1.00 7.14 256 TRP A C 1
ATOM 2050 O O . TRP A 1 259 ? 35.989 30.591 32.735 1.00 7.64 256 TRP A O 1
ATOM 2061 N N A VAL A 1 260 ? 37.224 29.645 31.103 0.44 6.02 257 VAL A N 1
ATOM 2062 N N B VAL A 1 260 ? 37.215 29.666 31.067 0.56 5.92 257 VAL A N 1
ATOM 2063 C CA A VAL A 1 260 ? 38.324 30.595 31.188 0.44 5.93 257 VAL A CA 1
ATOM 2064 C CA B VAL A 1 260 ? 38.370 30.554 31.186 0.56 5.91 257 VAL A CA 1
ATOM 2065 C C A VAL A 1 260 ? 38.687 31.041 29.779 0.44 5.86 257 VAL A C 1
ATOM 2066 C C B VAL A 1 260 ? 38.771 31.022 29.791 0.56 6.28 257 VAL A C 1
ATOM 2067 O O A VAL A 1 260 ? 38.703 30.233 28.844 0.44 5.20 257 VAL A O 1
ATOM 2068 O O B VAL A 1 260 ? 38.948 30.199 28.887 0.56 7.20 257 VAL A O 1
ATOM 2075 N N . ASP A 1 261 ? 38.940 32.338 29.628 1.00 5.63 258 ASP A N 1
ATOM 2076 C CA . ASP A 1 261 ? 39.366 32.914 28.358 1.00 6.99 258 ASP A CA 1
ATOM 2077 C C . ASP A 1 261 ? 40.870 32.713 28.230 1.00 7.63 258 ASP A C 1
ATOM 2078 O O . ASP A 1 261 ? 41.638 33.097 29.120 1.00 8.21 258 ASP A O 1
ATOM 2083 N N . LEU A 1 262 ? 41.284 32.094 27.129 1.00 7.72 259 LEU A N 1
ATOM 2084 C CA . LEU A 1 262 ? 42.686 31.729 26.934 1.00 7.70 259 LEU A CA 1
ATOM 2085 C C . LEU A 1 262 ? 43.542 32.864 26.384 1.00 9.85 259 LEU A C 1
ATOM 2086 O O . LEU A 1 262 ? 44.756 32.680 26.221 1.00 11.42 259 LEU A O 1
ATOM 2091 N N . THR A 1 263 ? 42.951 34.025 26.099 1.00 10.04 260 THR A N 1
ATOM 2092 C CA . THR A 1 263 ? 43.715 35.180 25.649 1.00 10.67 260 THR A CA 1
ATOM 2093 C C . THR A 1 263 ? 43.971 36.200 26.744 1.00 12.86 260 THR A C 1
ATOM 2094 O O . THR A 1 263 ? 44.928 36.973 26.625 1.00 16.46 260 THR A O 1
ATOM 2098 N N . ASN A 1 264 ? 43.155 36.227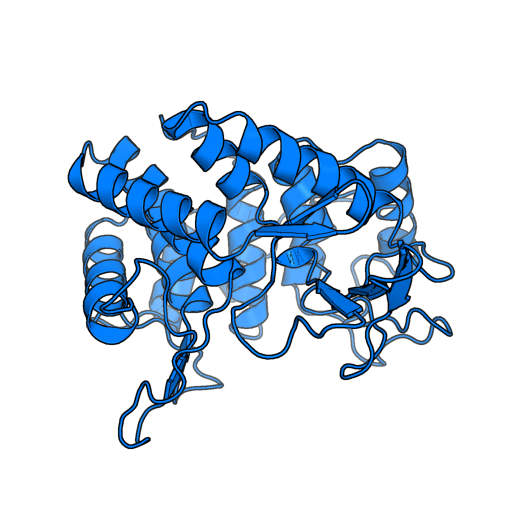 27.810 1.00 12.63 261 ASN A N 1
ATOM 2099 C CA . ASN A 1 264 ? 43.394 37.190 28.881 1.00 12.77 261 ASN A CA 1
ATOM 2100 C C . ASN A 1 264 ? 43.242 36.630 30.286 1.00 11.36 261 ASN A C 1
ATOM 2101 O O . ASN A 1 264 ? 43.424 37.381 31.253 1.00 13.17 261 ASN A O 1
ATOM 2106 N N . GLY A 1 265 ? 42.910 35.351 30.440 1.00 8.62 262 GLY A N 1
ATOM 2107 C CA . GLY A 1 265 ? 42.768 34.783 31.757 1.00 8.66 262 GLY A CA 1
ATOM 2108 C C . GLY A 1 265 ? 41.464 35.060 32.469 1.00 9.63 262 GLY A C 1
ATOM 2109 O O . GLY A 1 265 ? 41.290 34.570 33.596 1.00 12.42 262 GLY A O 1
ATOM 2110 N N . ALA A 1 266 ? 40.543 35.819 31.868 1.00 8.50 263 ALA A N 1
ATOM 2111 C CA . ALA A 1 266 ? 39.265 36.073 32.531 1.00 8.77 263 ALA A CA 1
ATOM 2112 C C . ALA A 1 266 ? 38.503 34.765 32.743 1.00 8.35 263 ALA A C 1
ATOM 2113 O O . ALA A 1 266 ? 38.595 33.833 31.939 1.00 9.55 263 ALA A O 1
ATOM 2115 N N . ARG A 1 267 ? 37.789 34.670 33.855 1.00 9.07 264 ARG A N 1
ATOM 2116 C CA . ARG A 1 267 ? 36.958 33.500 34.101 1.00 7.70 264 ARG A CA 1
ATOM 2117 C C . ARG A 1 267 ? 35.491 33.898 34.129 1.00 8.37 264 ARG A C 1
ATOM 2118 O O . ARG A 1 267 ? 35.136 35.063 34.357 1.00 9.60 264 ARG A O 1
ATOM 2126 N N . SER A 1 268 ? 34.634 32.902 33.914 1.00 6.97 265 SER A N 1
ATOM 2127 C CA . SER A 1 268 ? 33.206 33.122 34.070 1.00 6.86 265 SER A CA 1
ATOM 2128 C C . SER A 1 268 ? 32.919 33.609 35.492 1.00 7.04 265 SER A C 1
ATOM 2129 O O . SER A 1 268 ? 33.563 33.168 36.449 1.00 7.32 265 SER A O 1
ATOM 2132 N N . PRO A 1 269 ? 31.969 34.518 35.675 1.00 7.22 266 PRO A N 1
ATOM 2133 C CA . PRO A 1 269 ? 31.625 34.918 37.046 1.00 7.94 266 PRO A CA 1
ATOM 2134 C C . PRO A 1 269 ? 31.022 33.776 37.836 1.00 8.67 266 PRO A C 1
ATOM 2135 O O . PRO A 1 269 ? 31.245 33.681 39.050 1.00 11.23 266 PRO A O 1
ATOM 2139 N N . TYR A 1 270 ? 30.287 32.892 37.172 1.00 7.63 267 TYR A N 1
ATOM 2140 C CA . TYR A 1 270 ? 29.682 31.747 37.821 1.00 7.45 267 TYR A CA 1
ATOM 2141 C C . TYR A 1 270 ? 30.664 30.586 37.849 1.00 6.87 267 TYR A C 1
ATOM 2142 O O . TYR A 1 270 ? 31.668 30.570 37.133 1.00 7.93 267 TYR A O 1
ATOM 2151 N N . ASN A 1 271 ? 30.339 29.595 38.668 1.00 6.91 268 ASN A N 1
ATOM 2152 C CA . ASN A 1 271 ? 31.150 28.395 38.792 1.00 6.69 268 ASN A CA 1
ATOM 2153 C C . ASN A 1 271 ? 30.601 27.293 37.889 1.00 7.70 268 ASN A C 1
ATOM 2154 O O . ASN A 1 271 ? 29.449 27.318 37.443 1.00 10.16 268 ASN A O 1
ATOM 2159 N N . ALA A 1 272 ? 31.460 26.314 37.634 1.00 7.38 269 ALA A N 1
ATOM 2160 C CA . ALA A 1 272 ? 31.135 25.185 36.794 1.00 7.97 269 ALA A CA 1
ATOM 2161 C C . ALA A 1 272 ? 30.119 24.271 37.468 1.00 9.25 269 ALA A C 1
ATOM 2162 O O . ALA A 1 272 ? 29.962 24.290 38.691 1.00 10.73 269 ALA A O 1
ATOM 2164 N N . PRO A 1 273 ? 29.429 23.444 36.687 1.00 10.65 270 PRO A N 1
ATOM 2165 C CA . PRO A 1 273 ? 28.560 22.422 37.276 1.00 10.72 270 PRO A CA 1
ATOM 2166 C C . PRO A 1 273 ? 29.374 21.294 37.885 1.00 9.68 270 PRO A C 1
ATOM 2167 O O . PRO A 1 273 ? 30.592 21.194 37.662 1.00 11.11 270 PRO A O 1
ATOM 2171 N N . PRO A 1 274 ? 28.726 20.408 38.651 1.00 9.94 271 PRO A N 1
ATOM 2172 C CA . PRO A 1 274 ? 29.455 19.304 39.304 1.00 11.24 271 PRO A CA 1
ATOM 2173 C C . PRO A 1 274 ? 30.184 18.376 38.356 1.00 9.76 271 PRO A C 1
ATOM 2174 O O . PRO A 1 274 ? 31.156 17.737 38.779 1.00 10.52 271 PRO A O 1
ATOM 2178 N N . GLY A 1 275 ? 29.755 18.257 37.100 1.00 8.28 272 GLY A N 1
ATOM 2179 C CA . GLY A 1 275 ? 30.504 17.423 36.174 1.00 8.51 272 GLY A CA 1
ATOM 2180 C C . GLY A 1 275 ? 31.952 17.853 36.010 1.00 7.68 272 GLY A C 1
ATOM 2181 O O . GLY A 1 275 ? 32.835 17.012 35.784 1.00 7.94 272 GLY A O 1
ATOM 2182 N N . TYR A 1 276 ? 32.235 19.164 36.093 1.00 5.41 273 TYR A N 1
ATOM 2183 C CA . TYR A 1 276 ? 33.640 19.563 36.016 1.00 6.52 273 TYR A CA 1
ATOM 2184 C C . TYR A 1 276 ? 34.411 19.069 37.229 1.00 7.83 273 TYR A C 1
ATOM 2185 O O . TYR A 1 276 ? 35.593 18.726 37.128 1.00 8.11 273 TYR A O 1
ATOM 2194 N N . LEU A 1 277 ? 33.780 19.108 38.400 1.00 7.59 274 LEU A N 1
ATOM 2195 C CA . LEU A 1 277 ? 34.432 18.594 39.596 1.00 7.92 274 LEU A CA 1
ATOM 2196 C C . LEU A 1 277 ? 34.721 17.109 39.453 1.00 7.90 274 LEU A C 1
ATOM 2197 O O . LEU A 1 277 ? 35.764 16.630 39.910 1.00 9.19 274 LEU A O 1
ATOM 2202 N N . ALA A 1 278 ? 33.810 16.368 38.811 1.00 8.06 275 ALA A N 1
ATOM 2203 C CA . ALA A 1 278 ? 34.071 14.959 38.535 1.00 8.66 275 ALA A CA 1
ATOM 2204 C C . ALA A 1 278 ? 35.328 14.785 37.687 1.00 8.46 275 ALA A C 1
ATOM 2205 O O . ALA A 1 278 ? 36.187 13.954 37.999 1.00 10.27 275 ALA A O 1
ATOM 2207 N N . VAL A 1 279 ? 35.466 15.575 36.616 1.00 7.21 276 VAL A N 1
ATOM 2208 C CA . VAL A 1 279 ? 36.671 15.515 35.785 1.00 8.99 276 VAL A CA 1
ATOM 2209 C C . VAL A 1 279 ? 37.917 15.894 36.585 1.00 8.73 276 VAL A C 1
ATOM 2210 O O . VAL A 1 279 ? 38.950 15.217 36.507 1.00 10.14 276 VAL A O 1
ATOM 2214 N N . ALA A 1 280 ? 37.855 16.995 37.338 1.00 7.63 277 ALA A N 1
ATOM 2215 C CA . ALA A 1 280 ? 39.011 17.455 38.107 1.00 9.25 277 ALA A CA 1
ATOM 2216 C C . ALA A 1 280 ? 39.453 16.427 39.132 1.00 11.23 277 ALA A C 1
ATOM 2217 O O . ALA A 1 280 ? 40.649 16.226 39.338 1.00 12.71 277 ALA A O 1
ATOM 2219 N N A SER A 1 281 ? 38.494 15.749 39.768 0.45 12.02 278 SER A N 1
ATOM 2220 N N B SER A 1 281 ? 38.498 15.733 39.748 0.55 11.61 278 SER A N 1
ATOM 2221 C CA A SER A 1 281 ? 38.799 14.701 40.725 0.45 13.11 278 SER A CA 1
ATOM 2222 C CA B SER A 1 281 ? 38.829 14.717 40.731 0.55 12.59 278 SER A CA 1
ATOM 2223 C C A SER A 1 281 ? 39.569 13.548 40.091 0.45 15.12 278 SER A C 1
ATOM 2224 C C B SER A 1 281 ? 39.588 13.552 40.097 0.55 15.00 278 SER A C 1
ATOM 2225 O O A SER A 1 281 ? 40.296 12.847 40.800 0.45 17.37 278 SER A O 1
ATOM 2226 O O B SER A 1 281 ? 40.330 12.853 40.793 0.55 17.78 278 SER A O 1
ATOM 2231 N N . CYS A 1 282 ? 39.426 13.330 38.786 1.00 15.48 279 CYS A N 1
ATOM 2232 C CA . CYS A 1 282 ? 40.127 12.242 38.124 1.00 19.03 279 CYS A CA 1
ATOM 2233 C C . CYS A 1 282 ? 41.496 12.686 37.605 1.00 20.07 279 CYS A C 1
ATOM 2234 O O . CYS A 1 282 ? 42.290 11.847 37.153 1.00 21.14 279 CYS A O 1
ATOM 2237 N N . THR A 1 283 ? 41.790 13.994 37.629 1.00 17.83 280 THR A N 1
ATOM 2238 C CA . THR A 1 283 ? 42.959 14.555 36.953 1.00 17.40 280 THR A CA 1
ATOM 2239 C C . THR A 1 283 ? 43.686 15.581 37.822 1.00 19.09 280 THR A C 1
ATOM 2240 O O . THR A 1 283 ? 44.132 16.626 37.339 1.00 19.23 280 THR A O 1
ATOM 2244 N N . GLY A 1 284 ? 43.830 15.301 39.115 1.00 17.35 281 GLY A N 1
ATOM 2245 C CA . GLY A 1 284 ? 44.766 16.033 39.954 1.00 18.35 281 GLY A CA 1
ATOM 2246 C C . GLY A 1 284 ? 44.183 16.957 41.003 1.00 19.84 281 GLY A C 1
ATOM 2247 O O . GLY A 1 284 ? 44.957 17.565 41.757 1.00 20.51 281 GLY A O 1
ATOM 2248 N N . LEU A 1 285 ? 42.874 17.060 41.123 1.00 19.92 282 LEU A N 1
ATOM 2249 C CA . LEU A 1 285 ? 42.354 17.955 42.134 1.00 22.59 282 LEU A CA 1
ATOM 2250 C C . LEU A 1 285 ? 42.468 17.330 43.508 1.00 28.31 282 LEU A C 1
ATOM 2251 O O . LEU A 1 285 ? 42.203 16.163 43.672 1.00 28.16 282 LEU A O 1
ATOM 2256 N N . ALA A 1 286 ? 42.854 18.150 44.479 1.00 29.48 283 ALA A N 1
ATOM 2257 C CA . ALA A 1 286 ? 43.037 17.738 45.866 1.00 31.91 283 ALA A CA 1
ATOM 2258 C C . ALA A 1 286 ? 41.807 18.141 46.664 1.00 34.77 283 ALA A C 1
ATOM 2259 O O . ALA A 1 286 ? 41.449 19.303 46.694 1.00 35.64 283 ALA A O 1
ATOM 2261 N N . SER A 1 287 ? 41.151 17.202 47.328 1.00 39.78 284 SER A N 1
ATOM 2262 C CA . SER A 1 287 ? 41.432 15.782 47.241 1.00 37.55 284 SER A CA 1
ATOM 2263 C C . SER A 1 287 ? 40.232 15.162 46.557 1.00 38.38 284 SER A C 1
ATOM 2264 O O . SER A 1 287 ? 39.094 15.472 46.889 1.00 46.11 284 SER A O 1
ATOM 2267 N N . ALA A 1 288 ? 40.490 14.303 45.583 1.00 41.83 285 ALA A N 1
ATOM 2268 C CA . ALA A 1 288 ? 39.428 13.700 44.790 1.00 40.35 285 ALA A CA 1
ATOM 2269 C C . ALA A 1 288 ? 38.254 13.223 45.645 1.00 35.87 285 ALA A C 1
ATOM 2270 O O . ALA A 1 288 ? 38.426 12.468 46.601 1.00 44.58 285 ALA A O 1
ATOM 2272 N N . GLU A 1 290 ? 35.235 12.106 46.537 1.00 35.70 287 GLU A N 1
ATOM 2273 C CA . GLU A 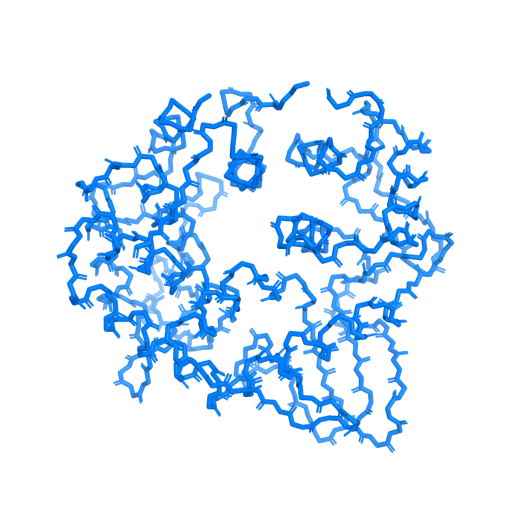1 290 ? 34.418 11.127 45.827 1.00 34.45 287 GLU A CA 1
ATOM 2274 C C . GLU A 1 290 ? 33.395 11.736 44.819 1.00 29.41 287 GLU A C 1
ATOM 2275 O O . GLU A 1 290 ? 32.847 12.785 45.060 1.00 30.19 287 GLU A O 1
ATOM 2281 N N . LEU A 1 291 ? 33.116 11.024 43.747 1.00 21.32 288 LEU A N 1
ATOM 2282 C CA . LEU A 1 291 ? 32.313 11.590 42.694 1.00 17.63 288 LEU A CA 1
ATOM 2283 C C . LEU A 1 291 ? 30.943 12.093 43.115 1.00 16.58 288 LEU A C 1
ATOM 2284 O O . LEU A 1 291 ? 30.239 11.555 43.901 1.00 16.83 288 LEU A O 1
ATOM 2289 N N . PRO A 1 292 ? 30.543 13.168 42.447 1.00 14.36 289 PRO A N 1
ATOM 2290 C CA . PRO A 1 292 ? 29.206 13.718 42.644 1.00 13.40 289 PRO A CA 1
ATOM 2291 C C . PRO A 1 292 ? 28.191 12.680 42.195 1.00 14.11 289 PRO A C 1
ATOM 2292 O O . PRO A 1 292 ? 28.546 11.792 41.456 1.00 13.44 289 PRO A O 1
ATOM 2296 N N . THR A 1 293 ? 26.976 12.751 42.713 1.00 14.93 290 THR A N 1
ATOM 2297 C CA . THR A 1 293 ? 25.937 11.831 42.319 1.00 15.89 290 THR A CA 1
ATOM 2298 C C . THR A 1 293 ? 24.842 12.504 41.493 1.00 16.44 290 THR A C 1
ATOM 2299 O O . THR A 1 293 ? 24.589 13.657 41.617 1.00 15.68 290 THR A O 1
ATOM 2303 N N . LEU A 1 294 ? 24.208 11.729 40.635 1.00 15.48 291 LEU A N 1
ATOM 2304 C CA . LEU A 1 294 ? 23.308 12.317 39.651 1.00 17.33 291 LEU A CA 1
ATOM 2305 C C . LEU A 1 294 ? 22.011 12.843 40.243 1.00 20.09 291 LEU A C 1
ATOM 2306 O O . LEU A 1 294 ? 21.336 13.649 39.587 1.00 20.74 291 LEU A O 1
ATOM 2311 N N . ASP A 1 295 ? 21.640 12.415 41.451 1.00 21.16 292 ASP A N 1
ATOM 2312 C CA . ASP A 1 295 ? 20.459 13.000 42.074 1.00 23.84 292 ASP A CA 1
ATOM 2313 C C . ASP A 1 295 ? 20.644 14.476 42.412 1.00 23.75 292 ASP A C 1
ATOM 2314 O O . ASP A 1 295 ? 19.654 15.151 42.706 1.00 24.91 292 ASP A O 1
ATOM 2319 N N . HIS A 1 296 ? 21.877 14.991 42.377 1.00 22.46 293 HIS A N 1
ATOM 2320 C CA . HIS A 1 296 ? 22.149 16.408 42.606 1.00 21.03 293 HIS A CA 1
ATOM 2321 C C . HIS A 1 296 ? 22.510 17.159 41.329 1.00 18.62 293 HIS A C 1
ATOM 2322 O O . HIS A 1 296 ? 22.855 18.348 41.400 1.00 18.36 293 HIS A O 1
ATOM 2329 N N . ALA A 1 297 ? 22.465 16.501 40.172 1.00 17.04 294 ALA A N 1
ATOM 2330 C CA . ALA A 1 297 ? 22.892 17.142 38.938 1.00 16.76 294 ALA A CA 1
ATOM 2331 C C . ALA A 1 297 ? 21.985 18.328 38.624 1.00 17.23 294 ALA A C 1
ATOM 2332 O O . ALA A 1 297 ? 20.753 18.182 38.631 1.00 20.13 294 ALA A O 1
ATOM 2334 N N . PRO A 1 298 ? 22.543 19.511 38.356 1.00 14.71 295 PRO A N 1
ATOM 2335 C CA . PRO A 1 298 ? 21.698 20.676 38.053 1.00 14.76 295 PRO A CA 1
ATOM 2336 C C . PRO A 1 298 ? 21.086 20.649 36.669 1.00 15.85 295 PRO A C 1
ATOM 2337 O O . PRO A 1 298 ? 20.095 21.360 36.439 1.00 17.65 295 PRO A O 1
ATOM 2341 N N . ASP A 1 299 ? 21.652 19.884 35.739 1.00 15.24 296 ASP A N 1
ATOM 2342 C CA . ASP A 1 299 ? 21.148 19.846 34.375 1.00 14.94 296 ASP A CA 1
ATOM 2343 C C . ASP A 1 299 ? 21.683 18.616 33.656 1.00 12.45 296 ASP A C 1
ATOM 2344 O O . ASP A 1 299 ? 22.538 17.885 34.164 1.00 11.98 296 ASP A O 1
ATOM 2349 N N . TYR A 1 300 ? 21.166 18.417 32.446 1.00 12.76 297 TYR A N 1
ATOM 2350 C CA . TYR A 1 300 ? 21.557 17.279 31.623 1.00 10.31 297 TYR A CA 1
ATOM 2351 C C . TYR A 1 300 ? 23.054 17.284 31.313 1.00 9.16 297 TYR A C 1
ATOM 2352 O O . TYR A 1 300 ? 23.706 16.234 31.365 1.00 9.47 297 TYR A O 1
ATOM 2361 N N . TYR A 1 301 ? 23.609 18.440 30.948 1.00 8.72 298 TYR A N 1
ATOM 2362 C CA . TYR A 1 301 ? 25.028 18.484 30.604 1.00 8.73 298 TYR A CA 1
ATOM 2363 C C . TYR A 1 301 ? 25.875 17.933 31.744 1.00 8.27 298 TYR A C 1
ATOM 2364 O O . TYR A 1 301 ? 26.774 17.108 31.535 1.00 7.60 298 TYR A O 1
ATOM 2373 N N . SER A 1 302 ? 25.609 18.402 32.958 1.00 8.54 299 SER A N 1
ATOM 2374 C CA . SER A 1 302 ? 26.408 17.988 34.104 1.00 7.60 299 SER A CA 1
ATOM 2375 C C . SER A 1 302 ? 26.211 16.504 34.396 1.00 8.34 299 SER A C 1
ATOM 2376 O O . SER A 1 302 ? 27.171 15.792 34.731 1.00 8.86 299 SER A O 1
ATOM 2379 N N . ALA A 1 303 ? 24.975 16.016 34.270 1.00 8.29 300 ALA A N 1
ATOM 2380 C CA . ALA A 1 303 ? 24.696 14.609 34.538 1.00 8.36 300 ALA A CA 1
ATOM 2381 C C . ALA A 1 303 ? 25.462 13.692 33.582 1.00 8.23 300 ALA A C 1
ATOM 2382 O O . ALA A 1 303 ? 26.049 12.690 34.002 1.00 7.93 300 ALA A O 1
ATOM 2384 N N . ALA A 1 304 ? 25.472 14.023 32.289 1.00 7.94 301 ALA A N 1
ATOM 2385 C CA . ALA A 1 304 ? 26.189 13.195 31.329 1.00 7.94 301 ALA A CA 1
ATOM 2386 C C . ALA A 1 304 ? 27.694 13.212 31.585 1.00 8.33 301 ALA A C 1
ATOM 2387 O O . ALA A 1 304 ? 28.350 12.165 31.513 1.00 10.37 301 ALA A O 1
ATOM 2389 N N . LEU A 1 305 ? 28.255 14.382 31.901 1.00 6.56 302 LEU A N 1
ATOM 2390 C CA . LEU A 1 305 ? 29.691 14.453 32.165 1.00 7.88 302 LEU A CA 1
ATOM 2391 C C . LEU A 1 305 ? 30.068 13.673 33.424 1.00 7.32 302 LEU A C 1
ATOM 2392 O O . LEU A 1 305 ? 31.103 12.990 33.458 1.00 7.77 302 LEU A O 1
ATOM 2397 N N . THR A 1 306 ? 29.236 13.760 34.465 1.00 6.73 303 THR A N 1
ATOM 2398 C CA . THR A 1 306 ? 29.467 12.989 35.679 1.00 7.32 303 THR A CA 1
ATOM 2399 C C . THR A 1 306 ? 29.415 11.491 35.396 1.00 7.57 303 TH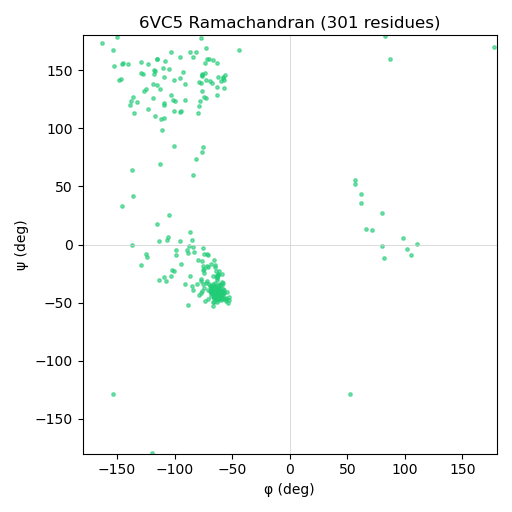R A C 1
ATOM 2400 O O . THR A 1 306 ? 30.281 10.737 35.853 1.00 7.15 303 THR A O 1
ATOM 2404 N N . MET A 1 307 ? 28.432 11.042 34.603 1.00 8.29 304 MET A N 1
ATOM 2405 C CA . MET A 1 307 ? 28.374 9.630 34.236 1.00 9.26 304 MET A CA 1
ATOM 2406 C C . MET A 1 307 ? 29.632 9.185 33.495 1.00 10.16 304 MET A C 1
ATOM 2407 O O . MET A 1 307 ? 30.153 8.092 33.756 1.00 10.17 304 MET A O 1
ATOM 2412 N N . LEU A 1 308 ? 30.125 10.007 32.562 1.00 9.42 305 LEU A N 1
ATOM 2413 C CA . LEU A 1 308 ? 31.368 9.686 31.863 1.00 10.84 305 LEU A CA 1
ATOM 2414 C C . LEU A 1 308 ? 32.513 9.492 32.854 1.00 9.81 305 LEU A C 1
ATOM 2415 O O . LEU A 1 308 ? 33.353 8.595 32.690 1.00 10.80 305 LEU A O 1
ATOM 2420 N N . ALA A 1 309 ? 32.555 10.315 33.907 1.00 8.51 306 ALA A N 1
ATOM 2421 C CA . ALA A 1 309 ? 33.588 10.155 34.928 1.00 9.21 306 ALA A CA 1
ATOM 2422 C C . ALA A 1 309 ? 33.460 8.837 35.695 1.00 9.88 306 ALA A C 1
ATOM 2423 O O . ALA A 1 309 ? 34.476 8.219 36.032 1.00 9.47 306 ALA A O 1
ATOM 2425 N N . TYR A 1 310 ? 32.228 8.414 36.017 1.00 9.09 307 TYR A N 1
ATOM 2426 C CA . TYR A 1 310 ? 32.015 7.112 36.649 1.00 9.53 307 TYR A CA 1
ATOM 2427 C C . TYR A 1 310 ? 32.536 5.984 35.771 1.00 9.91 307 TYR A C 1
ATOM 2428 O O . TYR A 1 310 ? 33.167 5.042 36.265 1.00 10.66 307 TYR A O 1
ATOM 2437 N N . ILE A 1 311 ? 32.286 6.072 34.463 1.00 9.75 308 ILE A N 1
ATOM 2438 C CA . ILE A 1 311 ? 32.724 5.031 33.537 1.00 9.58 308 ILE A CA 1
ATOM 2439 C C . ILE A 1 311 ? 34.243 5.016 33.441 1.00 10.58 308 ILE A C 1
ATOM 2440 O O . ILE A 1 311 ? 34.870 3.945 33.443 1.00 12.78 308 ILE A O 1
ATOM 2445 N N . ALA A 1 312 ? 34.860 6.201 33.393 1.00 9.37 309 ALA A N 1
ATOM 2446 C CA . ALA A 1 312 ? 36.316 6.287 33.343 1.00 10.18 309 ALA A CA 1
ATOM 2447 C C . ALA A 1 312 ? 36.968 5.771 34.628 1.00 12.00 309 ALA A C 1
ATOM 2448 O O . ALA A 1 312 ? 37.998 5.084 34.567 1.00 14.33 309 ALA A O 1
ATOM 2450 N N A ARG A 1 313 ? 36.397 6.094 35.787 0.61 10.76 310 ARG A N 1
ATOM 2451 N N B ARG A 1 313 ? 36.388 6.097 35.804 0.39 11.46 310 ARG A N 1
ATOM 2452 C CA A ARG A 1 313 ? 36.964 5.623 37.045 0.61 11.09 310 ARG A CA 1
ATOM 2453 C CA B ARG A 1 313 ? 36.940 5.611 37.076 0.39 12.30 310 ARG A CA 1
ATOM 2454 C C A ARG A 1 313 ? 36.986 4.099 37.104 0.61 12.13 310 ARG A C 1
ATOM 2455 C C B ARG A 1 313 ? 36.980 4.093 37.110 0.39 12.43 310 ARG A C 1
ATOM 2456 O O A ARG A 1 313 ? 37.954 3.504 37.599 0.61 14.35 310 ARG A O 1
ATOM 2457 O O B ARG A 1 313 ? 37.965 3.497 37.569 0.39 13.81 310 ARG A O 1
ATOM 2472 N N . ASN A 1 314 ? 35.922 3.454 36.623 1.00 12.26 311 ASN A N 1
ATOM 2473 C CA . ASN A 1 314 ? 35.851 1.996 36.523 1.00 11.94 311 ASN A CA 1
ATOM 2474 C C . ASN A 1 314 ? 36.164 1.303 37.854 1.00 12.84 311 ASN A C 1
ATOM 2475 O O . ASN A 1 314 ? 36.975 0.377 37.934 1.00 13.33 311 ASN A O 1
ATOM 2480 N N . GLN A 1 315 ? 35.494 1.756 38.911 1.00 15.80 312 GLN A N 1
ATOM 2481 C CA . GLN A 1 315 ? 35.711 1.192 40.239 1.00 16.99 312 GLN A CA 1
ATOM 2482 C C . GLN A 1 315 ? 35.419 -0.300 40.269 1.00 17.56 312 GLN A C 1
ATOM 2483 O O . GLN A 1 315 ? 36.089 -1.042 40.997 1.00 19.08 312 GLN A O 1
ATOM 2489 N N . ALA A 1 316 ? 34.431 -0.752 39.493 1.00 17.02 313 ALA A N 1
ATOM 2490 C CA . ALA A 1 316 ? 34.079 -2.168 39.445 1.00 17.60 313 ALA A CA 1
ATOM 2491 C C . ALA A 1 316 ? 35.081 -2.999 38.656 1.00 16.19 313 ALA A C 1
ATOM 2492 O O . ALA A 1 316 ? 34.995 -4.232 38.680 1.00 16.83 313 ALA A O 1
ATOM 2494 N N . ASP A 1 317 ? 36.031 -2.358 37.977 1.00 16.32 314 ASP A N 1
ATOM 2495 C CA . ASP A 1 317 ? 37.061 -3.053 37.207 1.00 16.00 314 ASP A CA 1
ATOM 2496 C C . ASP A 1 317 ? 36.450 -3.976 36.155 1.00 13.26 314 ASP A C 1
ATOM 2497 O O . ASP A 1 317 ? 36.769 -5.165 36.079 1.00 14.95 314 ASP A O 1
ATOM 2502 N N . LEU A 1 318 ? 35.558 -3.428 35.341 1.00 12.91 315 LEU A N 1
ATOM 2503 C CA . LEU A 1 318 ? 34.999 -4.149 34.202 1.00 13.89 315 LEU A CA 1
ATOM 2504 C C . LEU A 1 318 ? 35.774 -3.808 32.932 1.00 12.91 315 LEU A C 1
ATOM 2505 O O . LEU A 1 318 ? 36.250 -2.743 32.762 1.00 13.34 315 LEU A O 1
ATOM 2510 N N . TYR A 1 319 ? 35.939 -4.798 32.087 1.00 12.95 316 TYR A N 1
ATOM 2511 C CA . TYR A 1 319 ? 36.639 -4.647 30.824 1.00 14.67 316 TYR A CA 1
ATOM 2512 C C . TYR A 1 319 ? 35.873 -5.418 29.790 1.00 14.12 316 TYR A C 1
ATOM 2513 O O . TYR A 1 319 ? 35.709 -6.607 29.932 1.00 13.33 316 TYR A O 1
ATOM 2522 N N . PHE A 1 320 ? 35.404 -4.749 28.750 1.00 15.26 317 PHE A N 1
ATOM 2523 C CA . PHE A 1 320 ? 34.612 -5.447 27.754 1.00 17.15 317 PHE A CA 1
ATOM 2524 C C . PHE A 1 320 ? 35.497 -5.992 26.649 1.00 19.40 317 PHE A C 1
ATOM 2525 O O . PHE A 1 320 ? 36.257 -5.283 26.082 1.00 21.79 317 PHE A O 1
ATOM 2533 N N . ALA A 1 321 ? 35.407 -7.296 26.415 1.00 19.85 318 ALA A N 1
ATOM 2534 C CA . ALA A 1 321 ? 36.313 -7.998 25.507 1.00 21.65 318 ALA A CA 1
ATOM 2535 C C . ALA A 1 321 ? 35.602 -9.112 24.764 1.00 25.73 318 ALA A C 1
ATOM 2536 O O . ALA A 1 321 ? 36.181 -9.522 23.714 1.00 26.18 318 ALA A O 1
#

Sequence (318 aa):
AIAQQWAIFRDKYFHPNGRIIDTGNSGESHSEGQGYGMLFSAAAGDQAAFEVIWVWARTNLQHKDDALFSWRYLDGHKPPVADKNNATDGDLLIALALAWAGKRWKRADYIQDAMNIYGDVLKLMTKSVGPYTVLLPGAVGFLTKDTVTLNLSYYVMPSLMQAFALTGDAKWTKVMGDGLQIIAKGRFGEWKLPPDWLSINLHTNAFSIAKGWPPRFSYDAIRRVPLYLSWAHMLTPELLADFSSRFWNHYGASALPGWVVDLTNGARSPYNAPPGYLAVASSCTGLASAELPTLDHAPDYYSAALTMLAYIARRNQADLYFA

B-factor: mean 16.06, std 8.99, range [3.91, 55.85]